Protein AF-A0A9P3JZ01-F1 (afdb_monomer_lite)

Structure (mmCIF, N/CA/C/O backbone):
data_AF-A0A9P3JZ01-F1
#
_entry.id   AF-A0A9P3JZ01-F1
#
loop_
_atom_site.group_PDB
_atom_site.id
_atom_site.type_symbol
_atom_site.label_atom_id
_atom_site.label_alt_id
_atom_site.label_comp_id
_atom_site.label_asym_id
_atom_site.label_entity_id
_atom_site.label_seq_id
_atom_site.pdbx_PDB_ins_code
_atom_site.Cartn_x
_atom_site.Cartn_y
_atom_site.Cartn_z
_atom_site.occupancy
_atom_site.B_iso_or_equiv
_atom_site.auth_seq_id
_atom_site.auth_comp_id
_atom_site.auth_asym_id
_atom_site.auth_atom_id
_atom_site.pdbx_PDB_model_num
ATOM 1 N N . MET A 1 1 ? 27.455 35.748 17.341 1.00 37.72 1 MET A N 1
ATOM 2 C CA . MET A 1 1 ? 28.528 34.816 17.746 1.00 37.72 1 MET A CA 1
ATOM 3 C C . MET A 1 1 ? 28.227 33.466 17.133 1.00 37.72 1 MET A C 1
ATOM 5 O O . MET A 1 1 ? 27.294 32.802 17.558 1.00 37.72 1 MET A O 1
ATOM 9 N N . ALA A 1 2 ? 28.952 33.146 16.067 1.00 25.56 2 ALA A N 1
ATOM 10 C CA . ALA A 1 2 ? 28.947 31.847 15.418 1.00 25.56 2 ALA A CA 1
ATOM 11 C C . ALA A 1 2 ? 30.021 30.958 16.063 1.00 25.56 2 ALA A C 1
ATOM 13 O O . ALA A 1 2 ? 31.111 31.439 16.359 1.00 25.56 2 ALA A O 1
ATOM 14 N N . ALA A 1 3 ? 29.716 29.679 16.232 1.00 25.84 3 ALA A N 1
ATOM 15 C CA . ALA A 1 3 ? 30.674 28.583 16.373 1.00 25.84 3 ALA A CA 1
ATOM 16 C C . ALA A 1 3 ? 29.916 27.358 15.834 1.00 25.84 3 ALA A C 1
ATOM 18 O O . ALA A 1 3 ? 28.908 26.976 16.411 1.00 25.84 3 ALA A O 1
ATOM 19 N N . CYS A 1 4 ? 30.141 26.833 14.628 1.00 20.27 4 CYS A N 1
ATOM 20 C CA . CYS A 1 4 ? 31.386 26.445 13.965 1.00 20.27 4 CYS A CA 1
ATOM 21 C C . CYS A 1 4 ? 32.215 25.492 14.833 1.00 20.27 4 CYS A C 1
ATOM 23 O O . CYS A 1 4 ? 33.137 25.911 15.523 1.00 20.27 4 CYS A O 1
ATOM 25 N N . ILE A 1 5 ? 31.868 24.204 14.786 1.00 27.02 5 ILE A N 1
ATOM 26 C CA . ILE A 1 5 ? 32.790 23.114 15.107 1.00 27.02 5 ILE A CA 1
ATOM 27 C C . ILE A 1 5 ? 32.794 22.184 13.894 1.00 27.02 5 ILE A C 1
ATOM 29 O O . ILE A 1 5 ? 31.801 21.535 13.570 1.00 27.02 5 ILE A O 1
ATOM 33 N N . GLN A 1 6 ? 33.913 22.229 13.178 1.00 23.89 6 GLN A N 1
ATOM 34 C CA . GLN A 1 6 ? 34.289 21.326 12.098 1.00 23.89 6 GLN A CA 1
ATOM 35 C C . GLN A 1 6 ? 34.835 20.000 12.673 1.00 23.89 6 GLN A C 1
ATOM 37 O O . GLN A 1 6 ? 35.208 19.947 13.847 1.00 23.89 6 GLN A O 1
ATOM 42 N N . PRO A 1 7 ? 34.869 18.929 11.860 1.00 33.03 7 PRO A N 1
ATOM 43 C CA . PRO A 1 7 ? 35.102 17.556 12.298 1.00 33.03 7 PRO A CA 1
ATOM 44 C C . PRO A 1 7 ? 36.595 17.197 12.283 1.00 33.03 7 PRO A C 1
ATOM 46 O O . PRO A 1 7 ? 37.341 17.769 11.490 1.00 33.03 7 PRO A O 1
ATOM 49 N N . SER A 1 8 ? 37.012 16.221 13.105 1.00 24.56 8 SER A N 1
ATOM 50 C CA . SER A 1 8 ? 37.964 15.128 12.782 1.00 24.56 8 SER A CA 1
ATOM 51 C C . SER A 1 8 ? 38.608 14.522 14.036 1.00 24.56 8 SER A C 1
ATOM 53 O O . SER A 1 8 ? 39.019 15.240 14.939 1.00 24.56 8 SER A O 1
ATOM 55 N N . SER A 1 9 ? 38.824 13.204 13.974 1.00 23.83 9 SER A N 1
ATOM 56 C CA . SER A 1 9 ? 39.755 12.366 14.754 1.00 23.83 9 SER A CA 1
ATOM 57 C C . SER A 1 9 ? 39.284 11.774 16.095 1.00 23.83 9 SER A C 1
ATOM 59 O O . SER A 1 9 ? 39.482 12.339 17.161 1.00 23.83 9 SER A O 1
ATOM 61 N N . LEU A 1 10 ? 38.763 10.541 16.029 1.00 23.83 10 LEU A N 1
ATOM 62 C CA . LEU A 1 10 ? 39.231 9.434 16.876 1.00 23.83 10 LEU A CA 1
ATOM 63 C C . LEU A 1 10 ? 38.824 8.090 16.253 1.00 23.83 10 LEU A C 1
ATOM 65 O O . LEU A 1 10 ? 37.661 7.696 16.237 1.00 23.83 10 LEU A O 1
ATOM 69 N N . ILE A 1 11 ? 39.825 7.423 15.683 1.00 23.47 11 ILE A N 1
ATOM 70 C CA . ILE A 1 11 ? 39.802 6.024 15.264 1.00 23.47 11 ILE A CA 1
ATOM 71 C C . ILE A 1 11 ? 40.136 5.156 16.490 1.00 23.47 11 ILE A C 1
ATOM 73 O O . ILE A 1 11 ? 41.026 5.501 17.261 1.00 23.47 11 ILE A O 1
ATOM 77 N N . ALA A 1 12 ? 39.464 4.002 16.565 1.00 23.05 12 ALA A N 1
ATOM 78 C CA . ALA A 1 12 ? 39.777 2.791 17.333 1.00 23.05 12 ALA A CA 1
ATOM 79 C C . ALA A 1 12 ? 39.464 2.749 18.844 1.00 23.05 12 ALA A C 1
ATOM 81 O O . ALA A 1 12 ? 40.314 2.977 19.695 1.00 23.05 12 ALA A O 1
ATOM 82 N N . ALA A 1 13 ? 38.289 2.196 19.154 1.00 24.30 13 ALA A N 1
ATOM 83 C CA . ALA A 1 13 ? 38.200 1.070 20.083 1.00 24.30 13 ALA A CA 1
ATOM 84 C C . ALA A 1 13 ? 37.246 0.030 19.474 1.00 24.30 13 ALA A C 1
ATOM 86 O O . ALA A 1 13 ? 36.031 0.214 19.442 1.00 24.30 13 ALA A O 1
ATOM 87 N N . ALA A 1 14 ? 37.819 -1.030 18.902 1.00 27.58 14 ALA A N 1
ATOM 88 C CA . ALA A 1 14 ? 37.084 -2.174 18.388 1.00 27.58 14 ALA A CA 1
ATOM 89 C C . ALA A 1 14 ? 36.466 -2.942 19.566 1.00 27.58 14 ALA A C 1
ATOM 91 O O . ALA A 1 14 ? 37.158 -3.671 20.273 1.00 27.58 14 ALA A O 1
ATOM 92 N N . HIS A 1 15 ? 35.163 -2.766 19.781 1.00 25.81 15 HIS A N 1
ATOM 93 C CA . HIS A 1 15 ? 34.376 -3.712 20.563 1.00 25.81 15 HIS A CA 1
ATOM 94 C C . HIS A 1 15 ? 34.111 -4.955 19.697 1.00 25.81 15 HIS A C 1
ATOM 96 O O . HIS A 1 15 ? 33.765 -4.799 18.523 1.00 25.81 15 HIS A O 1
ATOM 102 N N . PRO A 1 16 ? 34.275 -6.181 20.226 1.00 28.38 16 PRO A N 1
ATOM 103 C CA . PRO A 1 16 ? 33.950 -7.385 19.476 1.00 28.38 16 PRO A CA 1
ATOM 104 C C . PRO A 1 16 ? 32.462 -7.375 19.115 1.00 28.38 16 PRO A C 1
ATOM 106 O O . PRO A 1 16 ? 31.616 -7.088 19.960 1.00 28.38 16 PRO A O 1
ATOM 109 N N . LEU A 1 17 ? 32.182 -7.673 17.844 1.00 31.27 17 LEU A N 1
ATOM 110 C CA . LEU A 1 17 ? 30.857 -7.934 17.289 1.00 31.27 17 LEU A CA 1
ATOM 111 C C . LEU A 1 17 ? 30.102 -8.907 18.201 1.00 31.27 17 LEU A C 1
ATOM 113 O O . LEU A 1 17 ? 30.372 -10.109 18.213 1.00 31.27 17 LEU A O 1
ATOM 117 N N . SER A 1 18 ? 29.177 -8.368 18.988 1.00 33.50 18 SER A N 1
ATOM 118 C CA . SER A 1 18 ? 28.209 -9.149 19.743 1.00 33.50 18 SER A CA 1
ATOM 119 C C . SER A 1 18 ? 27.379 -9.973 18.761 1.00 33.50 18 SER A C 1
ATOM 121 O O . SER A 1 18 ? 26.884 -9.444 17.768 1.00 33.50 18 SER A O 1
ATOM 123 N N . ALA A 1 19 ? 27.254 -11.268 19.048 1.00 32.16 19 ALA A N 1
ATOM 124 C CA . ALA A 1 19 ? 26.399 -12.227 18.353 1.00 32.16 19 ALA A CA 1
ATOM 125 C C . ALA A 1 19 ? 24.996 -11.655 18.043 1.00 32.16 19 ALA A C 1
ATOM 127 O O . ALA A 1 19 ? 24.528 -10.795 18.798 1.00 32.16 19 ALA A O 1
ATOM 128 N N . PRO A 1 20 ? 24.301 -12.139 16.989 1.00 33.69 20 PRO A N 1
ATOM 129 C CA . PRO A 1 20 ? 22.952 -11.685 16.667 1.00 33.69 20 PRO A CA 1
ATOM 130 C C . PRO A 1 20 ? 22.082 -11.782 17.918 1.00 33.69 20 PRO A C 1
ATOM 132 O O . PRO A 1 20 ? 21.922 -12.855 18.505 1.00 33.69 20 PRO A O 1
ATOM 135 N N . LEU A 1 21 ? 21.582 -10.631 18.364 1.00 39.25 21 LEU A N 1
ATOM 136 C CA . LEU A 1 21 ? 20.741 -10.519 19.544 1.00 39.25 21 LEU A CA 1
ATOM 137 C C . LEU A 1 21 ? 19.446 -11.267 19.227 1.00 39.25 21 LEU A C 1
ATOM 139 O O . LEU A 1 21 ? 18.585 -10.761 18.509 1.00 39.25 21 LEU A O 1
ATOM 143 N N . ALA A 1 22 ? 19.349 -12.512 19.696 1.00 46.84 22 ALA A N 1
ATOM 144 C CA . ALA A 1 22 ? 18.143 -13.307 19.558 1.00 46.84 22 ALA A CA 1
ATOM 145 C C . ALA A 1 22 ? 16.963 -12.482 20.085 1.00 46.84 22 ALA A C 1
ATOM 147 O O . ALA A 1 22 ? 17.001 -11.992 21.218 1.00 46.84 22 ALA A O 1
ATOM 148 N N . LEU A 1 23 ? 15.932 -12.299 19.255 1.00 51.38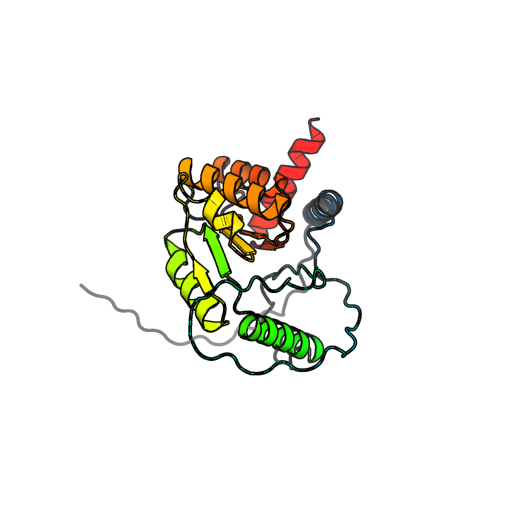 23 LEU A N 1
ATOM 149 C CA 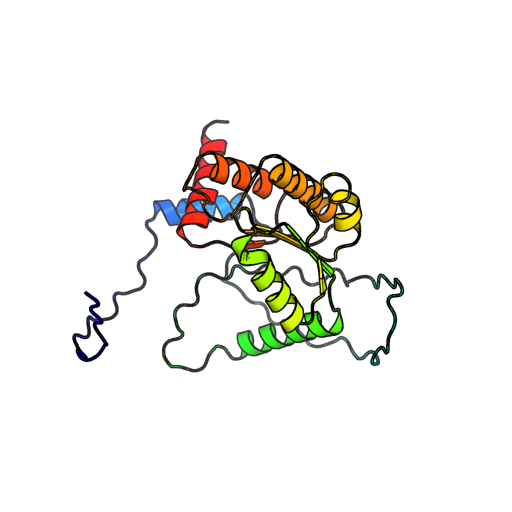. LEU A 1 23 ? 14.710 -11.626 19.683 1.00 51.38 23 LEU A CA 1
ATOM 150 C C . LEU A 1 23 ? 14.183 -12.341 20.939 1.00 51.38 23 LEU A C 1
ATOM 152 O O . LEU A 1 23 ? 14.060 -13.572 20.916 1.00 51.38 23 LEU A O 1
ATOM 156 N N . PRO A 1 24 ? 13.853 -11.613 22.024 1.00 61.84 24 PRO A N 1
ATOM 157 C CA . PRO A 1 24 ? 13.250 -12.196 23.216 1.00 61.84 24 PRO A CA 1
ATOM 158 C C . PRO A 1 24 ? 12.113 -13.159 22.852 1.00 61.84 24 PRO A C 1
ATOM 160 O O . PRO A 1 24 ? 11.333 -12.883 21.938 1.00 61.84 24 PRO A O 1
ATOM 163 N N . ALA A 1 25 ? 11.987 -14.281 23.567 1.00 64.62 25 ALA A N 1
ATOM 164 C CA . ALA A 1 25 ? 11.027 -15.345 23.240 1.00 64.62 25 ALA A CA 1
ATOM 165 C C . ALA A 1 25 ? 9.586 -14.831 23.031 1.00 64.62 25 ALA A C 1
ATOM 167 O O . ALA A 1 25 ? 8.880 -15.311 22.146 1.00 64.62 25 ALA A O 1
ATOM 168 N N . ALA A 1 26 ? 9.178 -13.800 23.781 1.00 58.53 26 ALA A N 1
ATOM 169 C CA . ALA A 1 26 ? 7.884 -13.137 23.629 1.00 58.53 26 ALA A CA 1
ATOM 170 C C . ALA A 1 26 ? 7.699 -12.466 22.252 1.00 58.53 26 ALA A C 1
ATOM 172 O O . ALA A 1 26 ? 6.648 -12.612 21.632 1.00 58.53 26 ALA A O 1
ATOM 173 N N . GLN A 1 27 ? 8.728 -11.787 21.741 1.00 56.44 27 GLN A N 1
ATOM 174 C CA . GLN A 1 27 ? 8.705 -11.147 20.421 1.00 56.44 27 GLN A CA 1
ATOM 175 C C . GLN A 1 27 ? 8.706 -12.192 19.299 1.00 56.44 27 GLN A C 1
ATOM 177 O O . GLN A 1 27 ? 7.955 -12.075 18.331 1.00 56.44 27 GLN A O 1
ATOM 182 N N . SER A 1 28 ? 9.479 -13.267 19.473 1.00 61.16 28 SER A N 1
ATOM 183 C CA . SER A 1 28 ?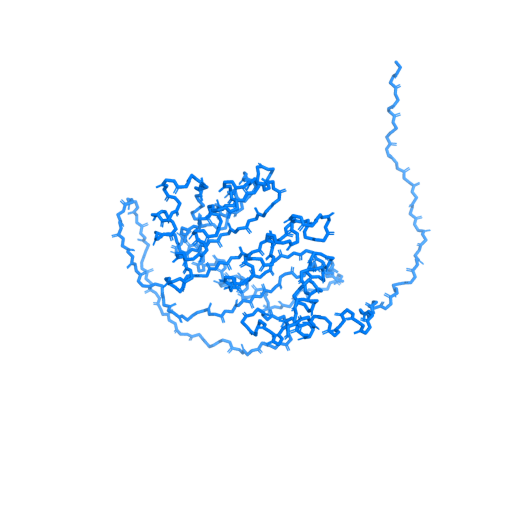 9.483 -14.410 18.552 1.00 61.16 28 SER A CA 1
ATOM 184 C C . SER A 1 28 ? 8.107 -15.091 18.475 1.00 61.16 28 SER A C 1
ATOM 186 O O . SER A 1 28 ? 7.626 -15.404 17.384 1.00 61.16 28 SER A O 1
ATOM 188 N N . ALA A 1 29 ? 7.428 -15.259 19.614 1.00 65.50 29 ALA A N 1
ATOM 189 C CA . ALA A 1 29 ? 6.072 -15.801 19.670 1.00 65.50 29 ALA A CA 1
ATOM 190 C C . ALA A 1 29 ? 5.041 -14.876 18.998 1.00 65.50 29 ALA A C 1
ATOM 192 O O . ALA A 1 29 ? 4.191 -15.359 18.253 1.00 65.50 29 ALA A O 1
ATOM 193 N N . GLN A 1 30 ? 5.140 -13.555 19.188 1.00 64.56 30 GLN A N 1
ATOM 194 C CA . GLN A 1 30 ? 4.254 -12.577 18.541 1.00 64.56 30 GLN A CA 1
ATOM 195 C C . GLN A 1 30 ? 4.401 -12.574 17.015 1.00 64.56 30 GLN A C 1
ATOM 197 O O . GLN A 1 30 ? 3.395 -12.579 16.307 1.00 64.56 30 GLN A O 1
ATOM 202 N N . ILE A 1 31 ? 5.633 -12.623 16.499 1.00 64.69 31 ILE A N 1
ATOM 203 C CA . ILE A 1 31 ? 5.887 -12.720 15.053 1.00 64.69 31 ILE A CA 1
ATOM 204 C C . ILE A 1 31 ? 5.364 -14.056 14.502 1.00 64.69 31 ILE A C 1
ATOM 206 O O . ILE A 1 31 ? 4.772 -14.091 13.423 1.00 64.69 31 ILE A O 1
ATOM 210 N N . SER A 1 32 ? 5.543 -15.156 15.237 1.00 65.38 32 SER A N 1
ATOM 211 C CA . SER A 1 32 ? 5.022 -16.473 14.848 1.00 65.38 32 SER A CA 1
ATOM 212 C C . SER A 1 32 ? 3.486 -16.504 14.792 1.00 65.38 32 SER A C 1
ATOM 214 O O . SER A 1 32 ? 2.903 -16.959 13.802 1.00 65.38 32 SER A O 1
ATOM 216 N N . ALA A 1 33 ? 2.819 -15.938 15.803 1.00 66.44 33 ALA A N 1
ATOM 217 C CA . ALA A 1 33 ? 1.365 -15.789 15.830 1.00 66.44 33 ALA A CA 1
ATOM 218 C C . ALA A 1 33 ? 0.877 -14.917 14.665 1.00 66.44 33 ALA A C 1
ATOM 220 O O . ALA A 1 33 ? -0.032 -15.310 13.941 1.00 66.44 33 ALA A O 1
ATOM 221 N N . PHE A 1 34 ? 1.550 -13.793 14.403 1.00 69.12 34 PHE A N 1
ATOM 222 C CA . PHE A 1 34 ? 1.242 -12.917 13.274 1.00 69.12 34 PHE A CA 1
ATOM 223 C C . PHE A 1 34 ? 1.322 -13.643 11.925 1.00 69.12 34 PHE A C 1
ATOM 225 O O . PHE A 1 34 ? 0.411 -13.521 11.107 1.00 69.12 34 PHE A O 1
ATOM 232 N N . ARG A 1 35 ? 2.369 -14.450 11.702 1.00 69.12 35 ARG A N 1
ATOM 233 C CA . ARG A 1 35 ? 2.504 -15.273 10.487 1.00 69.12 35 ARG A CA 1
ATOM 234 C C . ARG A 1 35 ? 1.407 -16.330 10.379 1.00 69.12 35 ARG A C 1
ATOM 236 O O . ARG A 1 35 ? 0.947 -16.611 9.280 1.00 69.12 35 ARG A O 1
ATOM 243 N N . THR A 1 36 ? 0.979 -16.898 11.503 1.00 67.38 36 THR A N 1
ATOM 244 C CA . THR A 1 36 ? -0.126 -17.868 11.536 1.00 67.38 36 THR A CA 1
ATOM 245 C C . THR A 1 36 ? -1.453 -17.212 11.158 1.00 67.38 36 THR A C 1
ATOM 247 O O . THR A 1 36 ? -2.199 -17.759 10.350 1.00 67.38 36 THR A O 1
ATOM 250 N N . THR A 1 37 ? -1.732 -16.021 11.690 1.00 63.56 37 THR A N 1
ATOM 251 C CA . THR A 1 37 ? -2.964 -15.270 11.404 1.00 63.56 37 THR A CA 1
ATOM 252 C C . THR A 1 37 ? -2.975 -14.707 9.979 1.00 63.56 37 THR A C 1
ATOM 254 O O . THR A 1 37 ? -4.012 -14.693 9.316 1.00 63.56 37 THR A O 1
ATOM 257 N N . PHE A 1 38 ? -1.814 -14.290 9.466 1.00 67.12 38 PHE A N 1
ATOM 258 C CA . PHE A 1 38 ? -1.656 -13.737 8.122 1.00 67.12 38 PHE A CA 1
ATOM 259 C C . PHE A 1 38 ? -0.631 -14.538 7.301 1.00 67.12 38 PHE A C 1
ATOM 261 O O . PHE A 1 38 ? 0.421 -14.013 6.940 1.00 67.12 38 PHE A O 1
ATOM 268 N N . PRO A 1 39 ? -0.941 -15.788 6.902 1.00 63.78 39 PRO A N 1
ATOM 269 C CA . PRO A 1 39 ? 0.018 -16.676 6.229 1.00 63.78 39 PRO A CA 1
ATOM 270 C C . PRO A 1 39 ? 0.365 -16.239 4.801 1.00 63.78 39 PRO A C 1
ATOM 272 O O . PRO A 1 39 ? 1.264 -16.789 4.177 1.00 63.78 39 PRO A O 1
ATOM 275 N N . HIS A 1 40 ? -0.350 -15.248 4.269 1.00 64.75 40 HIS A N 1
ATOM 276 C CA . HIS A 1 40 ? -0.048 -14.599 2.993 1.00 64.75 40 HIS A CA 1
ATOM 277 C C . HIS A 1 40 ? 1.053 -13.532 3.129 1.00 64.75 40 HIS A C 1
ATOM 279 O O . HIS A 1 40 ? 1.594 -13.089 2.120 1.00 64.75 40 HIS A O 1
ATOM 285 N N . ILE A 1 41 ? 1.405 -13.154 4.363 1.00 61.03 41 ILE A N 1
ATOM 286 C CA . ILE A 1 41 ? 2.422 -12.162 4.712 1.00 61.03 41 ILE A CA 1
ATOM 287 C C . ILE A 1 41 ? 3.626 -12.934 5.290 1.00 61.03 41 ILE A C 1
ATOM 289 O O . ILE A 1 41 ? 3.691 -13.203 6.488 1.00 61.03 41 ILE A O 1
ATOM 293 N N . VAL A 1 42 ? 4.556 -13.379 4.431 1.00 46.94 42 VAL A N 1
ATOM 294 C CA . VAL A 1 42 ? 5.637 -14.330 4.796 1.00 46.94 42 VAL A CA 1
ATOM 295 C C . VAL A 1 42 ? 7.027 -13.666 4.868 1.00 46.94 42 VAL A C 1
ATOM 297 O O . VAL A 1 42 ? 7.305 -12.668 4.206 1.00 46.94 42 VAL A O 1
ATOM 300 N N . SER A 1 43 ? 7.901 -14.253 5.694 1.00 39.34 43 SER A N 1
ATOM 301 C CA . SER A 1 43 ? 9.268 -13.843 6.075 1.00 39.34 43 SER A CA 1
ATOM 302 C C . SER A 1 43 ? 10.307 -14.922 5.617 1.00 39.34 43 SER A C 1
ATOM 304 O O . SER A 1 43 ? 9.894 -16.004 5.205 1.00 39.34 43 SER A O 1
ATOM 306 N N . PRO A 1 44 ? 11.638 -14.693 5.639 1.00 38.00 44 PRO A N 1
ATOM 307 C CA . PRO A 1 44 ? 12.572 -14.985 4.530 1.00 38.00 44 PRO A CA 1
ATOM 308 C C . PRO A 1 44 ? 13.093 -16.429 4.302 1.00 38.00 44 PRO A C 1
ATOM 310 O O . PRO A 1 44 ? 13.972 -16.610 3.463 1.00 38.00 44 PRO A O 1
ATOM 313 N N . SER A 1 45 ? 12.628 -17.478 4.985 1.00 29.89 45 SER A N 1
ATOM 314 C CA . SER A 1 45 ? 13.459 -18.691 5.172 1.00 29.89 45 SER A CA 1
ATOM 315 C C . SER A 1 45 ? 13.392 -19.835 4.134 1.00 29.89 45 SER A C 1
ATOM 317 O O . SER A 1 45 ? 13.860 -20.924 4.454 1.00 29.89 45 SER A O 1
ATOM 319 N N . ALA A 1 46 ? 12.865 -19.675 2.913 1.00 30.09 46 ALA A N 1
ATOM 320 C CA . ALA A 1 46 ? 12.968 -20.746 1.901 1.00 30.09 46 ALA A CA 1
ATOM 321 C C . ALA A 1 46 ? 12.784 -20.250 0.458 1.00 30.09 46 ALA A C 1
ATOM 323 O O . ALA A 1 46 ? 11.747 -19.692 0.102 1.00 30.09 46 ALA A O 1
ATOM 324 N N . LEU A 1 47 ? 13.778 -20.501 -0.392 1.00 33.94 47 LEU A N 1
ATOM 325 C CA . LEU A 1 47 ? 13.758 -20.207 -1.825 1.00 33.94 47 LEU A CA 1
ATOM 326 C C . LEU A 1 47 ? 13.712 -21.521 -2.626 1.00 33.94 47 LEU A C 1
ATOM 328 O O . LEU A 1 47 ? 14.677 -22.279 -2.552 1.00 33.94 47 LEU A O 1
ATOM 332 N N . PRO A 1 48 ? 12.669 -21.801 -3.428 1.00 31.52 48 PRO A N 1
ATOM 333 C CA . PRO A 1 48 ? 12.766 -22.758 -4.525 1.00 31.52 48 PRO A CA 1
ATOM 334 C C . PRO A 1 48 ? 13.240 -22.069 -5.819 1.00 31.52 48 PRO A C 1
ATOM 336 O O . PRO A 1 48 ? 12.884 -20.923 -6.100 1.00 31.52 48 PRO A O 1
ATOM 339 N N . ALA A 1 49 ? 14.055 -22.777 -6.605 1.00 28.56 49 ALA A N 1
ATOM 340 C CA . ALA A 1 49 ? 14.653 -22.298 -7.852 1.00 28.56 49 ALA A CA 1
ATOM 341 C C . ALA A 1 49 ? 13.604 -22.018 -8.951 1.00 28.56 49 ALA A C 1
ATOM 343 O O . ALA A 1 49 ? 12.690 -22.814 -9.166 1.00 28.56 49 ALA A O 1
ATOM 344 N N . LEU A 1 50 ? 13.758 -20.906 -9.679 1.00 31.30 50 LEU A N 1
ATOM 345 C CA . LEU A 1 50 ? 12.918 -20.542 -10.827 1.00 31.30 50 LEU A CA 1
ATOM 346 C C . LEU A 1 50 ? 13.545 -21.056 -12.135 1.00 31.30 50 LEU A C 1
ATOM 348 O O . LEU A 1 50 ? 14.704 -20.768 -12.425 1.00 31.30 50 LEU A O 1
ATOM 352 N N . SER A 1 51 ? 12.776 -21.801 -12.936 1.00 26.58 51 SER A N 1
ATOM 353 C CA . SER A 1 51 ? 13.193 -22.304 -14.254 1.00 26.58 51 SER A CA 1
ATOM 354 C C . SER A 1 51 ? 12.963 -21.274 -15.375 1.00 26.58 51 SER A C 1
ATOM 356 O O . SER A 1 51 ? 11.914 -20.623 -15.379 1.00 26.58 51 SER A O 1
ATOM 358 N N . PRO A 1 52 ? 13.850 -21.176 -16.382 1.00 30.45 52 PRO A N 1
ATOM 359 C CA . PRO A 1 52 ? 13.751 -20.183 -17.446 1.00 30.45 52 PRO A CA 1
ATOM 360 C C . PRO A 1 52 ? 12.900 -20.691 -18.619 1.00 30.45 52 PRO A C 1
ATOM 362 O O . PRO A 1 52 ? 13.338 -21.537 -19.392 1.00 30.45 52 PRO A O 1
ATOM 365 N N . SER A 1 53 ? 11.685 -20.167 -18.795 1.00 29.50 53 SER A N 1
ATOM 366 C CA . SER A 1 53 ? 10.999 -20.209 -20.099 1.00 29.50 53 SER A CA 1
ATOM 367 C C . SER A 1 53 ? 9.803 -19.252 -20.171 1.00 29.50 53 SER A C 1
ATOM 369 O O . SER A 1 53 ? 8.699 -19.584 -19.757 1.00 29.50 53 SER A O 1
ATOM 371 N N . ALA A 1 54 ? 10.009 -18.071 -20.761 1.00 31.03 54 ALA A N 1
ATOM 372 C CA . ALA A 1 54 ? 8.993 -17.382 -21.566 1.00 31.03 54 ALA A CA 1
ATOM 373 C C . ALA A 1 54 ? 9.665 -16.294 -22.422 1.00 31.03 54 ALA A C 1
ATOM 375 O O . ALA A 1 54 ? 10.275 -15.359 -21.914 1.00 31.03 54 ALA A O 1
ATOM 376 N N . GLN A 1 55 ? 9.594 -16.478 -23.737 1.00 30.70 55 GLN A N 1
ATOM 377 C CA . GLN A 1 55 ? 10.317 -15.749 -24.777 1.00 30.70 55 GLN A CA 1
ATOM 378 C C . GLN A 1 55 ? 9.653 -14.415 -25.181 1.00 30.70 55 GLN A C 1
ATOM 380 O O . GLN A 1 55 ? 8.433 -14.317 -25.272 1.00 30.70 55 GLN A O 1
ATOM 385 N N . ALA A 1 56 ? 10.521 -13.442 -25.489 1.00 32.44 56 ALA A N 1
ATOM 386 C CA . ALA A 1 56 ? 10.459 -12.380 -26.507 1.00 32.44 56 ALA A CA 1
ATOM 387 C C . ALA A 1 56 ? 9.119 -11.682 -26.840 1.00 32.44 56 ALA A C 1
ATOM 389 O O . ALA A 1 56 ? 8.252 -12.264 -27.491 1.00 32.44 56 ALA A O 1
ATOM 390 N N . ARG A 1 57 ? 9.045 -10.356 -26.606 1.00 32.22 57 ARG A N 1
ATOM 391 C CA . ARG A 1 57 ? 8.184 -9.429 -27.375 1.00 32.22 57 ARG A CA 1
ATOM 392 C C . ARG A 1 57 ? 8.856 -8.067 -27.636 1.00 32.22 57 ARG A C 1
ATOM 394 O O . ARG A 1 57 ? 9.650 -7.591 -26.837 1.00 32.22 57 ARG A O 1
ATOM 401 N N . ALA A 1 58 ? 8.541 -7.502 -28.805 1.00 28.83 58 ALA A N 1
ATOM 402 C CA . ALA A 1 58 ? 9.168 -6.350 -29.471 1.00 28.83 58 ALA A CA 1
ATOM 403 C C . ALA A 1 58 ? 8.986 -4.983 -28.757 1.00 28.83 58 ALA A C 1
ATOM 405 O O . ALA A 1 58 ? 8.030 -4.825 -27.995 1.00 28.83 58 ALA A O 1
ATOM 406 N N . PRO A 1 59 ? 9.843 -3.972 -29.035 1.00 31.78 59 PRO A N 1
ATOM 407 C CA . PRO A 1 59 ? 9.813 -2.680 -28.344 1.00 31.78 59 PRO A CA 1
ATOM 408 C C . PRO A 1 59 ? 8.636 -1.795 -28.791 1.00 31.78 59 PRO A C 1
ATOM 410 O O . PRO A 1 59 ? 8.355 -1.659 -29.982 1.00 31.78 59 PRO A O 1
ATOM 413 N N . PHE A 1 60 ? 7.962 -1.154 -27.830 1.00 36.16 60 PHE A N 1
ATOM 414 C CA . PHE A 1 60 ? 6.823 -0.262 -28.070 1.00 36.16 60 PHE A CA 1
ATOM 415 C C . PHE A 1 60 ? 7.270 1.208 -28.173 1.00 36.16 60 PHE A C 1
ATOM 417 O O . PHE A 1 60 ? 7.948 1.722 -27.284 1.00 36.16 60 PHE A O 1
ATOM 424 N N . ARG A 1 61 ? 6.863 1.901 -29.248 1.00 34.62 61 ARG A N 1
ATOM 425 C CA . ARG A 1 61 ? 6.988 3.360 -29.421 1.00 34.62 61 ARG A CA 1
ATOM 426 C C . ARG A 1 61 ? 5.654 4.038 -29.086 1.00 34.62 61 ARG A C 1
ATOM 428 O O . ARG A 1 61 ? 4.654 3.713 -29.708 1.00 34.62 61 ARG A O 1
ATOM 435 N N . GLY A 1 62 ? 5.697 5.002 -28.163 1.00 30.53 62 GLY A N 1
ATOM 436 C CA . GLY A 1 62 ? 4.854 6.208 -28.086 1.00 30.53 62 GLY A CA 1
ATOM 437 C C . GLY A 1 62 ? 3.325 6.081 -28.173 1.00 30.53 62 GLY A C 1
ATOM 438 O O . GLY A 1 62 ? 2.770 5.849 -29.240 1.00 30.53 62 GLY A O 1
ATOM 439 N N . GLY A 1 63 ? 2.645 6.414 -27.070 1.00 31.28 63 GLY A N 1
ATOM 440 C CA . GLY A 1 63 ? 1.222 6.773 -27.045 1.00 31.28 63 GLY A CA 1
ATOM 441 C C . GLY A 1 63 ? 0.453 6.051 -25.942 1.00 31.28 63 GLY A C 1
ATOM 442 O O . GLY A 1 63 ? 0.323 4.830 -25.979 1.00 31.28 63 GLY A O 1
ATOM 443 N N . TYR A 1 64 ? -0.069 6.804 -24.967 1.00 38.50 64 TYR A N 1
ATOM 444 C CA . TYR A 1 64 ? -1.018 6.302 -23.970 1.00 38.50 64 TYR A CA 1
ATOM 445 C C . TYR A 1 64 ? -2.285 5.816 -24.688 1.00 38.50 64 TYR A C 1
ATOM 447 O O . TYR A 1 64 ? -3.198 6.584 -24.977 1.00 38.50 64 TYR A O 1
ATOM 455 N N . ARG A 1 65 ? -2.334 4.524 -25.011 1.00 33.31 65 ARG A N 1
ATOM 456 C CA . ARG A 1 65 ? -3.563 3.821 -25.375 1.00 33.31 65 ARG A CA 1
ATOM 457 C C . ARG A 1 65 ? -3.670 2.567 -24.530 1.00 33.31 65 ARG A C 1
ATOM 459 O O . ARG A 1 65 ? -2.777 1.723 -24.542 1.00 33.31 65 ARG A O 1
ATOM 466 N N . HIS A 1 66 ? -4.785 2.481 -23.808 1.00 38.56 66 HIS A N 1
ATOM 467 C CA . HIS A 1 66 ? -5.198 1.345 -23.000 1.00 38.56 66 HIS A CA 1
ATOM 468 C C . HIS A 1 66 ? -5.019 0.035 -23.767 1.00 38.56 66 HIS A C 1
ATOM 470 O O . HIS A 1 66 ? -5.793 -0.307 -24.659 1.00 38.56 66 HIS A O 1
ATOM 476 N N . ARG A 1 67 ? -3.999 -0.724 -23.381 1.00 30.58 67 ARG A N 1
ATOM 477 C CA . ARG A 1 67 ? -3.947 -2.158 -23.613 1.00 30.58 67 ARG A CA 1
ATOM 478 C C . ARG A 1 67 ? -3.650 -2.778 -22.255 1.00 30.58 67 ARG A C 1
ATOM 480 O O . ARG A 1 67 ? -2.496 -2.884 -21.858 1.00 30.58 67 ARG A O 1
ATOM 487 N N . ILE A 1 68 ? -4.710 -3.112 -21.517 1.00 37.62 68 ILE A N 1
ATOM 488 C CA . ILE A 1 68 ? -4.612 -3.964 -20.329 1.00 37.62 68 ILE A CA 1
ATOM 489 C C . ILE A 1 68 ? -4.223 -5.346 -20.859 1.00 37.62 68 ILE A C 1
ATOM 491 O O . ILE A 1 68 ? -5.070 -6.175 -21.180 1.00 37.62 68 ILE A O 1
ATOM 495 N N . GLY A 1 69 ? -2.924 -5.556 -21.069 1.00 27.95 69 GLY A N 1
ATOM 496 C CA . GLY A 1 69 ? -2.388 -6.901 -21.163 1.00 27.95 69 GLY A CA 1
ATOM 497 C C . GLY A 1 69 ? -2.642 -7.560 -19.817 1.00 27.95 69 GLY A C 1
ATOM 498 O O . GLY A 1 69 ? -2.340 -6.966 -18.783 1.00 27.95 69 GLY A O 1
ATOM 499 N N . ALA A 1 70 ? -3.245 -8.747 -19.822 1.00 32.06 70 ALA A N 1
ATOM 500 C CA . ALA A 1 70 ? -3.343 -9.553 -18.619 1.00 32.06 70 ALA A CA 1
ATOM 501 C C . ALA A 1 70 ? -1.930 -9.700 -18.040 1.00 32.06 70 ALA A C 1
ATOM 503 O O . ALA A 1 70 ? -1.057 -10.292 -18.678 1.00 32.06 70 ALA A O 1
ATOM 504 N N . VAL A 1 71 ? -1.699 -9.123 -16.860 1.00 34.91 71 VAL A N 1
ATOM 505 C CA . VAL A 1 71 ? -0.534 -9.470 -16.051 1.00 34.91 71 VAL A CA 1
ATOM 506 C C . VAL A 1 71 ? -0.693 -10.966 -15.787 1.00 34.91 71 VAL A C 1
ATOM 508 O O . VAL A 1 71 ? -1.724 -11.354 -15.226 1.00 34.91 71 VAL A O 1
ATOM 511 N N . PRO A 1 72 ? 0.223 -11.834 -16.248 1.00 30.72 72 PRO A N 1
ATOM 512 C CA . PRO A 1 72 ? 0.111 -13.247 -15.941 1.00 30.72 72 PRO A CA 1
ATOM 513 C C . PRO A 1 72 ? 0.051 -13.378 -14.418 1.00 30.72 72 PRO A C 1
ATOM 515 O O . PRO A 1 72 ? 0.898 -12.835 -13.711 1.00 30.72 72 PRO A O 1
ATOM 518 N N . ALA A 1 73 ? -0.973 -14.069 -13.916 1.00 33.50 73 ALA A N 1
ATOM 519 C CA . ALA A 1 73 ? -1.265 -14.261 -12.494 1.00 33.50 73 ALA A CA 1
ATOM 520 C C . ALA A 1 73 ? -0.233 -15.164 -11.778 1.00 33.50 73 ALA A C 1
ATOM 522 O O . ALA A 1 73 ? -0.581 -16.015 -10.964 1.00 33.50 73 ALA A O 1
ATOM 523 N N . ARG A 1 74 ? 1.052 -15.037 -12.112 1.00 31.78 74 ARG A N 1
ATOM 524 C CA . ARG A 1 74 ? 2.145 -15.869 -11.612 1.00 31.78 74 ARG A CA 1
ATOM 525 C C . ARG A 1 74 ? 3.359 -15.010 -11.282 1.00 31.78 74 ARG A C 1
ATOM 527 O O . ARG A 1 74 ? 4.328 -14.986 -12.028 1.00 31.78 74 ARG A O 1
ATOM 534 N N . ALA A 1 75 ? 3.274 -14.331 -10.142 1.00 30.36 75 ALA A N 1
ATOM 535 C CA . ALA A 1 75 ? 4.411 -13.939 -9.310 1.00 30.36 75 ALA A CA 1
ATOM 536 C C . ALA A 1 75 ? 3.900 -13.491 -7.928 1.00 30.36 75 ALA A C 1
ATOM 538 O O . ALA A 1 75 ? 4.048 -12.340 -7.529 1.00 30.36 75 ALA A O 1
ATOM 539 N N . THR A 1 76 ? 3.260 -14.394 -7.182 1.00 29.89 76 THR A N 1
ATOM 540 C CA . THR A 1 76 ? 3.050 -14.186 -5.744 1.00 29.89 76 THR A CA 1
ATOM 541 C C . THR A 1 76 ? 4.334 -14.595 -5.030 1.00 29.89 76 THR A C 1
ATOM 543 O O . THR A 1 76 ? 4.484 -15.729 -4.591 1.00 29.89 76 THR A O 1
ATOM 546 N N . ALA A 1 77 ? 5.294 -13.676 -4.972 1.00 26.56 77 ALA A N 1
ATOM 547 C CA . ALA A 1 77 ? 6.456 -13.779 -4.097 1.00 26.56 77 ALA A CA 1
ATOM 548 C C . ALA A 1 77 ? 6.598 -12.451 -3.351 1.00 26.56 77 ALA A C 1
ATOM 550 O O . ALA A 1 77 ? 7.300 -11.532 -3.761 1.00 26.56 77 ALA A O 1
ATOM 551 N N . VAL A 1 78 ? 5.845 -12.355 -2.263 1.00 26.98 78 VAL A N 1
ATOM 552 C CA . VAL A 1 78 ? 5.940 -11.306 -1.249 1.00 26.98 78 VAL A CA 1
ATOM 553 C C . VAL A 1 78 ? 7.214 -11.546 -0.451 1.00 26.98 78 VAL A C 1
ATOM 555 O O . VAL A 1 78 ? 7.420 -12.651 0.049 1.00 26.98 78 VAL A O 1
ATOM 558 N N . ARG A 1 79 ? 8.066 -10.527 -0.317 1.00 32.72 79 ARG A N 1
ATOM 559 C CA . ARG A 1 79 ? 9.219 -10.551 0.592 1.00 32.72 79 ARG A CA 1
ATOM 560 C C . ARG A 1 79 ? 9.254 -9.279 1.422 1.00 32.72 79 ARG A C 1
ATOM 562 O O . ARG A 1 79 ? 9.170 -8.184 0.874 1.00 32.72 79 ARG A O 1
ATOM 569 N N . ALA A 1 80 ? 9.406 -9.436 2.732 1.00 30.72 80 ALA A N 1
ATOM 570 C CA . ALA A 1 80 ? 9.770 -8.348 3.626 1.00 30.72 80 ALA A CA 1
ATOM 571 C C . ALA A 1 80 ? 11.240 -7.954 3.396 1.00 30.72 80 ALA A C 1
ATOM 573 O O . ALA A 1 80 ? 12.104 -8.822 3.276 1.00 30.72 80 ALA A O 1
ATOM 574 N N . VAL A 1 81 ? 11.516 -6.650 3.347 1.00 31.27 81 VAL A N 1
ATOM 575 C CA . VAL A 1 81 ? 12.872 -6.105 3.479 1.00 31.27 81 VAL A CA 1
ATOM 576 C C . VAL A 1 81 ? 13.031 -5.712 4.943 1.00 31.27 81 VAL A C 1
ATOM 578 O O . VAL A 1 81 ? 12.587 -4.637 5.345 1.00 31.27 81 VAL A O 1
ATOM 581 N N . GLU A 1 82 ? 13.604 -6.600 5.752 1.00 28.14 82 GLU A N 1
ATOM 582 C CA . GLU A 1 82 ? 14.229 -6.180 7.008 1.00 28.14 82 GLU A CA 1
ATOM 583 C C . GLU A 1 82 ? 15.507 -5.414 6.657 1.00 28.14 82 GLU A C 1
ATOM 585 O O . GLU A 1 82 ? 16.105 -5.667 5.607 1.00 28.14 82 GLU A O 1
ATOM 590 N N . ASN A 1 83 ? 15.877 -4.427 7.482 1.00 31.41 83 ASN A N 1
ATOM 591 C CA . ASN A 1 83 ? 17.110 -3.664 7.297 1.00 31.41 83 ASN A CA 1
ATOM 592 C C . ASN A 1 83 ? 18.238 -4.642 6.992 1.00 31.41 83 ASN A C 1
ATOM 594 O O . ASN A 1 83 ? 18.542 -5.494 7.825 1.00 31.41 83 ASN A O 1
ATOM 598 N N . ALA A 1 84 ? 18.813 -4.530 5.794 1.00 34.94 84 ALA A N 1
ATOM 599 C CA . ALA A 1 84 ? 20.019 -5.254 5.468 1.00 34.94 84 ALA A CA 1
ATOM 600 C C . ALA A 1 84 ? 21.017 -4.946 6.585 1.00 34.94 84 ALA A C 1
ATOM 602 O O . ALA A 1 84 ? 21.415 -3.790 6.754 1.00 34.94 84 ALA A O 1
ATOM 603 N N . GLU A 1 85 ? 21.406 -5.964 7.358 1.00 37.22 85 GLU A N 1
ATOM 604 C CA . GLU A 1 85 ? 22.739 -5.938 7.935 1.00 37.22 85 GLU A CA 1
ATOM 605 C C . GLU A 1 85 ? 23.661 -5.536 6.793 1.00 37.22 85 GLU A C 1
ATOM 607 O O . GLU A 1 85 ? 23.580 -6.092 5.691 1.00 37.22 85 GLU A O 1
ATOM 612 N N . GLN A 1 86 ? 24.457 -4.497 7.030 1.00 36.62 86 GLN A N 1
ATOM 613 C CA . GLN A 1 86 ? 25.512 -4.110 6.115 1.00 36.62 86 GLN A CA 1
ATOM 614 C C . GLN A 1 86 ? 26.249 -5.406 5.772 1.00 36.62 86 GLN A C 1
ATOM 616 O O . GLN A 1 86 ? 26.758 -6.035 6.705 1.00 36.62 86 GLN A O 1
ATOM 621 N N . PRO A 1 87 ? 26.229 -5.880 4.510 1.00 39.03 87 PRO A N 1
ATOM 622 C CA . PRO A 1 87 ? 26.839 -7.157 4.202 1.00 39.03 87 PRO A CA 1
ATOM 623 C C . PRO A 1 87 ? 28.286 -7.048 4.656 1.00 39.03 87 PRO A C 1
ATOM 625 O O . PRO A 1 87 ? 29.004 -6.133 4.235 1.00 39.03 87 PRO A O 1
ATOM 628 N N . ALA A 1 88 ? 28.674 -7.920 5.593 1.00 42.47 88 ALA A N 1
ATOM 629 C CA . ALA A 1 88 ? 30.063 -8.073 5.983 1.00 42.47 88 ALA A CA 1
ATOM 630 C C . ALA A 1 88 ? 30.867 -8.146 4.686 1.00 42.47 88 ALA A C 1
ATOM 632 O O . ALA A 1 88 ? 30.464 -8.884 3.791 1.00 42.47 88 ALA A O 1
ATOM 633 N N . ALA A 1 89 ? 31.907 -7.317 4.557 1.00 42.28 89 ALA A N 1
ATOM 634 C CA . ALA A 1 89 ? 32.663 -7.120 3.324 1.00 42.28 89 ALA A CA 1
ATOM 635 C C . ALA A 1 89 ? 32.995 -8.467 2.647 1.00 42.28 89 ALA A C 1
ATOM 637 O O . ALA A 1 89 ? 33.948 -9.149 3.009 1.00 42.28 89 ALA A O 1
ATOM 638 N N . GLY A 1 90 ? 32.147 -8.872 1.703 1.00 50.62 90 GLY A N 1
ATOM 639 C CA . GLY A 1 90 ? 32.054 -10.234 1.194 1.00 50.62 90 GLY A CA 1
ATOM 640 C C . GLY A 1 90 ? 30.887 -10.295 0.212 1.00 50.62 90 GLY A C 1
ATOM 641 O O . GLY A 1 90 ? 29.779 -9.877 0.538 1.00 50.62 90 GLY A O 1
ATOM 642 N N . GLY A 1 91 ? 31.172 -10.694 -1.030 1.00 58.06 91 GLY A N 1
ATOM 643 C CA . GLY A 1 91 ? 30.264 -10.555 -2.173 1.00 58.06 91 GLY A CA 1
ATOM 644 C C . GLY A 1 91 ? 28.857 -11.088 -1.894 1.00 58.06 91 GLY A C 1
ATOM 645 O O . GLY A 1 91 ? 28.703 -12.208 -1.415 1.00 58.06 91 GLY A O 1
ATOM 646 N N . GLY A 1 92 ? 27.840 -10.267 -2.176 1.00 67.88 92 GLY A N 1
ATOM 647 C CA . GLY A 1 92 ? 26.437 -10.618 -1.946 1.00 67.88 92 GLY A CA 1
ATOM 648 C C . GLY A 1 92 ? 26.003 -11.873 -2.708 1.00 67.88 92 GLY A C 1
ATOM 649 O O . GLY A 1 92 ? 26.592 -12.214 -3.732 1.00 67.88 92 GLY A O 1
ATOM 650 N N . ASP A 1 93 ? 24.958 -12.539 -2.208 1.00 83.38 93 ASP A N 1
ATOM 651 C CA . ASP A 1 93 ? 24.395 -13.761 -2.794 1.00 83.38 93 ASP A CA 1
ATOM 652 C C . ASP A 1 93 ? 24.097 -13.574 -4.302 1.00 83.38 93 ASP A C 1
ATOM 654 O O . ASP A 1 93 ? 23.195 -12.802 -4.663 1.00 83.38 93 ASP A O 1
ATOM 658 N N . PRO A 1 94 ? 24.822 -14.271 -5.202 1.00 83.06 94 PRO A N 1
ATOM 659 C CA . PRO A 1 94 ? 24.626 -14.151 -6.645 1.00 83.06 94 PRO A CA 1
ATOM 660 C C . PRO A 1 94 ? 23.207 -14.515 -7.095 1.00 83.06 94 PRO A C 1
ATOM 662 O O . PRO A 1 94 ? 22.703 -13.939 -8.061 1.00 83.06 94 PRO A O 1
ATOM 665 N N . ALA A 1 95 ? 22.539 -15.437 -6.394 1.00 84.88 95 ALA A N 1
ATOM 666 C CA . ALA A 1 95 ? 21.167 -15.822 -6.707 1.00 84.88 95 ALA A CA 1
ATOM 667 C C . ALA A 1 95 ? 20.183 -14.693 -6.370 1.00 84.88 95 ALA A C 1
ATOM 669 O O . ALA A 1 95 ? 19.266 -14.412 -7.148 1.00 84.88 95 ALA A O 1
ATOM 670 N N . LEU A 1 96 ? 20.397 -13.999 -5.248 1.00 84.56 96 LEU A N 1
ATOM 671 C CA . LEU A 1 96 ? 19.611 -12.824 -4.877 1.00 84.56 96 LEU A CA 1
ATOM 672 C C . LEU A 1 96 ? 19.817 -11.677 -5.871 1.00 84.56 96 LEU A C 1
ATOM 674 O O . LEU A 1 96 ? 18.841 -11.049 -6.282 1.00 84.56 96 LEU A O 1
ATOM 678 N N . ALA A 1 97 ? 21.060 -11.431 -6.288 1.00 86.75 97 ALA A N 1
ATOM 679 C CA . ALA A 1 97 ? 21.376 -10.407 -7.281 1.00 86.75 97 ALA A CA 1
ATOM 680 C C . ALA A 1 97 ? 20.680 -10.680 -8.626 1.00 86.75 97 ALA A C 1
ATOM 682 O O . ALA A 1 97 ? 20.061 -9.778 -9.195 1.00 86.75 97 ALA A O 1
ATOM 683 N N . ALA A 1 98 ? 20.709 -11.929 -9.102 1.00 88.56 98 ALA A N 1
ATOM 684 C CA . ALA A 1 98 ? 20.015 -12.334 -10.324 1.00 88.56 98 ALA A CA 1
ATOM 685 C C . ALA A 1 98 ? 18.489 -12.174 -10.205 1.00 88.56 98 ALA A C 1
ATOM 687 O O . ALA A 1 98 ? 17.854 -11.607 -11.093 1.00 88.56 98 ALA A O 1
ATOM 688 N N . ALA A 1 99 ? 17.895 -12.604 -9.087 1.00 89.56 99 ALA A N 1
ATOM 689 C CA . ALA A 1 99 ? 16.460 -12.453 -8.852 1.00 89.56 99 ALA A CA 1
ATOM 690 C C . ALA A 1 99 ? 16.028 -10.976 -8.785 1.00 89.56 99 ALA A C 1
ATOM 692 O O . ALA A 1 99 ? 14.999 -10.605 -9.351 1.00 89.56 99 ALA A O 1
ATOM 693 N N . ALA A 1 100 ? 16.820 -10.123 -8.128 1.00 91.12 100 ALA A N 1
ATOM 694 C CA . ALA A 1 100 ? 16.569 -8.685 -8.062 1.00 91.12 100 ALA A CA 1
ATOM 695 C C . ALA A 1 100 ? 16.649 -8.031 -9.449 1.00 91.12 100 ALA A C 1
ATOM 697 O O . ALA A 1 100 ? 15.813 -7.192 -9.790 1.00 91.12 100 ALA A O 1
ATOM 698 N N . TRP A 1 101 ? 17.622 -8.444 -10.266 1.00 94.44 101 TRP A N 1
ATOM 699 C CA . TRP A 1 101 ? 17.756 -7.968 -11.637 1.00 94.44 101 TRP A CA 1
ATOM 700 C C . TRP A 1 101 ? 16.551 -8.343 -12.505 1.00 94.44 101 TRP A C 1
ATOM 702 O O . TRP A 1 101 ? 15.986 -7.471 -13.166 1.00 94.44 101 TRP A O 1
ATOM 712 N N . GLU A 1 102 ? 16.107 -9.601 -12.466 1.00 95.44 102 GLU A N 1
ATOM 713 C CA . GLU A 1 102 ? 14.928 -10.039 -13.225 1.00 95.44 102 GLU A CA 1
ATOM 714 C C . GLU A 1 102 ? 13.648 -9.322 -12.768 1.00 95.44 102 GLU A C 1
ATOM 716 O O . GLU A 1 102 ? 12.832 -8.916 -13.599 1.00 95.44 102 GLU A O 1
ATOM 721 N N . ALA A 1 103 ? 13.492 -9.071 -11.464 1.00 92.94 103 ALA A N 1
ATOM 722 C CA . ALA A 1 103 ? 12.380 -8.274 -10.949 1.00 92.94 103 ALA A CA 1
ATOM 723 C C . ALA A 1 103 ? 12.414 -6.829 -11.480 1.00 92.94 103 ALA A C 1
ATOM 725 O O . ALA A 1 103 ? 11.401 -6.326 -11.972 1.00 92.94 103 ALA A O 1
ATOM 726 N N . LEU A 1 104 ? 13.577 -6.168 -11.440 1.00 95.75 104 LEU A N 1
ATOM 727 C CA . LEU A 1 104 ? 13.742 -4.808 -11.964 1.00 95.75 104 LEU A CA 1
ATOM 728 C C . LEU A 1 104 ? 13.480 -4.742 -13.474 1.00 95.75 104 LEU A C 1
ATOM 730 O O . LEU A 1 104 ? 12.824 -3.818 -13.955 1.00 95.75 104 LEU A O 1
ATOM 734 N N . LYS A 1 105 ? 13.971 -5.727 -14.228 1.00 97.56 105 LYS A N 1
ATOM 735 C CA . LYS A 1 105 ? 13.726 -5.842 -15.666 1.00 97.56 105 LYS A CA 1
ATOM 736 C C . LYS A 1 105 ? 12.230 -5.969 -15.961 1.00 97.56 105 LYS A C 1
ATOM 738 O O . LYS A 1 105 ? 11.718 -5.209 -16.778 1.00 97.56 105 LYS A O 1
ATOM 743 N N . SER A 1 106 ? 11.519 -6.830 -15.232 1.00 96.81 106 SER A N 1
ATOM 744 C CA . SER A 1 106 ? 10.063 -6.980 -15.346 1.00 96.81 106 SER A CA 1
ATOM 745 C C . SER A 1 106 ? 9.314 -5.671 -15.067 1.00 96.81 106 SER A C 1
ATOM 747 O O . SER A 1 106 ? 8.415 -5.296 -15.823 1.00 96.81 106 SER A O 1
ATOM 749 N N . VAL A 1 107 ? 9.720 -4.907 -14.044 1.00 96.81 107 VAL A N 1
ATOM 750 C CA . VAL A 1 107 ? 9.147 -3.575 -13.768 1.00 96.81 107 VAL A CA 1
ATOM 751 C C . VAL A 1 107 ? 9.355 -2.627 -14.951 1.00 96.81 107 VAL A C 1
ATOM 753 O O . VAL A 1 107 ? 8.411 -1.957 -15.360 1.00 96.81 107 VAL A O 1
ATOM 756 N N . ARG A 1 108 ? 10.555 -2.591 -15.539 1.00 97.81 108 ARG A N 1
ATOM 757 C CA . ARG A 1 108 ? 10.864 -1.722 -16.690 1.00 97.81 108 ARG A CA 1
ATOM 758 C C . ARG A 1 108 ? 10.111 -2.117 -1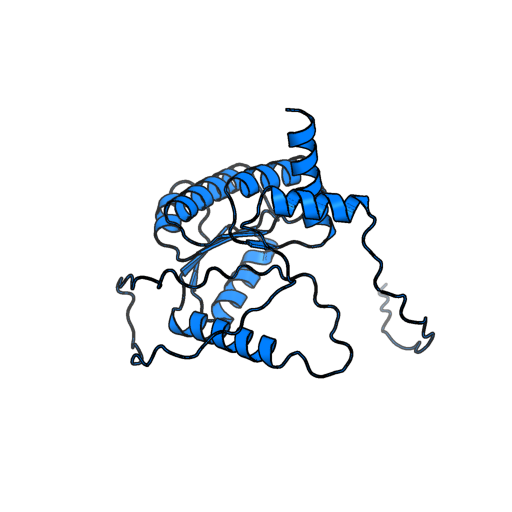7.959 1.00 97.81 108 ARG A C 1
ATOM 760 O O . ARG A 1 108 ? 9.707 -1.240 -18.717 1.00 97.81 108 ARG A O 1
ATOM 767 N N . GLU A 1 109 ? 9.923 -3.413 -18.193 1.00 97.69 109 GLU A N 1
ATOM 768 C CA . GLU A 1 109 ? 9.197 -3.938 -19.356 1.00 97.69 109 GLU A CA 1
ATOM 769 C C . GLU A 1 109 ? 7.686 -3.709 -19.247 1.00 97.69 109 GLU A C 1
ATOM 771 O O . GLU A 1 109 ? 7.036 -3.349 -20.229 1.00 97.69 109 GLU A O 1
ATOM 776 N N . THR A 1 110 ? 7.120 -3.906 -18.054 1.00 96.19 110 THR A N 1
ATOM 777 C CA . THR A 1 110 ? 5.672 -3.784 -17.820 1.00 96.19 110 THR A CA 1
ATOM 778 C C . THR A 1 110 ? 5.231 -2.362 -17.489 1.00 96.19 110 THR A C 1
ATOM 780 O O . THR A 1 110 ? 4.065 -2.033 -17.705 1.00 96.19 110 THR A O 1
ATOM 783 N N . ARG A 1 111 ? 6.146 -1.523 -16.980 1.00 97.50 111 ARG A N 1
ATOM 784 C CA . ARG A 1 111 ? 5.916 -0.135 -16.552 1.00 97.50 111 ARG A CA 1
ATOM 785 C C . ARG A 1 111 ? 4.611 -0.002 -15.741 1.00 97.50 111 ARG A C 1
ATOM 787 O O . ARG A 1 111 ? 3.681 0.688 -16.167 1.00 97.50 111 ARG A O 1
ATOM 794 N N . PRO A 1 112 ? 4.495 -0.691 -14.592 1.00 97.69 112 PRO A N 1
ATOM 795 C CA . PRO A 1 112 ? 3.232 -0.800 -13.873 1.00 97.69 112 PRO A CA 1
ATOM 796 C C . PRO A 1 112 ? 2.774 0.562 -13.340 1.00 97.69 112 PRO A C 1
ATOM 798 O O . PRO A 1 112 ? 3.576 1.328 -12.804 1.00 97.69 112 PRO A O 1
ATOM 801 N N . LEU A 1 113 ? 1.470 0.837 -13.448 1.00 98.50 113 LEU A N 1
ATOM 802 C CA . LEU A 1 113 ? 0.834 1.972 -12.772 1.00 98.50 113 LEU A CA 1
ATOM 803 C C . LEU A 1 113 ? 0.729 1.671 -11.273 1.00 98.50 113 LEU A C 1
ATOM 805 O O . LEU A 1 113 ? 0.007 0.749 -10.897 1.00 98.50 113 LEU A O 1
ATOM 809 N N . VAL A 1 114 ? 1.424 2.431 -10.433 1.00 98.62 114 VAL A N 1
ATOM 810 C CA . VAL A 1 114 ? 1.408 2.276 -8.974 1.00 98.62 114 VAL A CA 1
ATOM 811 C C . VAL A 1 114 ? 0.635 3.435 -8.362 1.00 98.62 114 VAL A C 1
ATOM 813 O O . VAL A 1 114 ? 1.044 4.590 -8.464 1.00 98.62 114 VAL A O 1
ATOM 816 N N . HIS A 1 115 ? -0.490 3.120 -7.727 1.00 98.75 115 HIS A N 1
ATOM 817 C CA . HIS A 1 115 ? -1.267 4.080 -6.952 1.00 98.75 115 HIS A CA 1
ATOM 818 C C . HIS A 1 115 ? -0.604 4.265 -5.592 1.00 98.75 115 HIS A C 1
ATOM 820 O O . HIS A 1 115 ? -0.458 3.311 -4.835 1.00 98.75 115 HIS A O 1
ATOM 826 N N . CYS A 1 116 ? -0.178 5.482 -5.289 1.00 98.38 116 CYS A N 1
ATOM 827 C CA . CYS A 1 116 ? 0.495 5.829 -4.049 1.00 98.38 116 CYS A CA 1
ATOM 828 C C . CYS A 1 116 ? -0.422 6.694 -3.183 1.00 98.38 116 CYS A C 1
ATOM 830 O O . CYS A 1 116 ? -0.687 7.847 -3.518 1.00 98.38 116 CYS A O 1
ATOM 832 N N . ILE A 1 117 ? -0.843 6.166 -2.036 1.00 97.94 117 ILE A N 1
ATOM 833 C CA . ILE A 1 117 ? -1.447 6.945 -0.952 1.00 97.94 117 ILE A CA 1
ATOM 834 C C . ILE A 1 117 ? -0.409 7.002 0.167 1.00 97.94 117 ILE A C 1
ATOM 836 O O . ILE A 1 117 ? -0.380 6.158 1.062 1.00 97.94 117 ILE A O 1
ATOM 840 N N . THR A 1 118 ? 0.519 7.951 0.044 1.00 95.50 118 THR A N 1
ATOM 841 C CA . THR A 1 118 ? 1.695 8.082 0.916 1.00 95.50 118 THR A CA 1
ATOM 842 C C . THR A 1 118 ? 1.725 9.418 1.642 1.00 95.50 118 THR A C 1
ATOM 844 O O . THR A 1 118 ? 1.023 10.348 1.263 1.00 95.50 118 THR A O 1
ATOM 847 N N . ASN A 1 119 ? 2.572 9.526 2.664 1.00 92.44 119 ASN A N 1
ATOM 848 C CA . ASN A 1 119 ? 2.748 10.739 3.448 1.00 92.44 119 ASN A CA 1
ATOM 849 C C . ASN A 1 119 ? 3.366 11.905 2.664 1.00 92.44 119 ASN A C 1
ATOM 851 O O . ASN A 1 119 ? 4.164 11.698 1.749 1.00 92.44 119 ASN A O 1
ATOM 855 N N . PHE A 1 120 ? 3.040 13.133 3.079 1.00 90.94 120 PHE A N 1
ATOM 856 C CA . PHE A 1 120 ? 3.504 14.361 2.423 1.00 90.94 120 PHE A CA 1
ATOM 857 C C . PHE A 1 120 ? 5.032 14.483 2.380 1.00 90.94 120 PHE A C 1
ATOM 859 O O . PHE A 1 120 ? 5.578 14.998 1.413 1.00 90.94 120 PHE A O 1
ATOM 866 N N . VAL A 1 121 ? 5.731 13.977 3.399 1.00 93.38 121 VAL A N 1
ATOM 867 C CA . VAL A 1 121 ? 7.194 14.098 3.527 1.00 93.38 121 VAL A CA 1
ATOM 868 C C . VAL A 1 121 ? 7.934 13.220 2.512 1.00 93.38 121 VAL A C 1
ATOM 870 O O . VAL A 1 121 ? 9.008 13.577 2.043 1.00 93.38 121 VAL A O 1
ATOM 873 N N . SER A 1 122 ? 7.368 12.063 2.166 1.00 90.62 122 SER A N 1
ATOM 874 C CA . SER A 1 122 ? 8.004 11.059 1.301 1.00 90.62 122 SER A CA 1
ATOM 875 C C . SER A 1 122 ? 7.397 10.968 -0.098 1.00 90.62 122 SER A C 1
ATOM 877 O O . SER A 1 122 ? 7.843 10.142 -0.892 1.00 90.62 122 SER A O 1
ATOM 879 N N . MET A 1 123 ? 6.394 11.792 -0.413 1.00 93.94 123 MET A N 1
ATOM 880 C CA . MET A 1 123 ? 5.646 11.711 -1.668 1.00 93.94 123 MET A CA 1
ATOM 881 C C . MET A 1 123 ? 6.559 11.823 -2.895 1.00 93.94 123 MET A C 1
ATOM 883 O O . MET A 1 123 ? 6.537 10.940 -3.755 1.00 93.94 123 MET A O 1
ATOM 887 N N . ASP A 1 124 ? 7.433 12.828 -2.921 1.00 96.06 124 ASP A N 1
ATOM 888 C CA . ASP A 1 124 ? 8.387 13.042 -4.014 1.00 96.06 124 ASP A CA 1
ATOM 889 C C . ASP A 1 124 ? 9.438 11.933 -4.098 1.00 96.06 124 ASP A C 1
ATOM 891 O O . ASP A 1 124 ? 9.780 11.459 -5.184 1.00 96.06 124 ASP A O 1
ATOM 895 N N . ALA A 1 125 ? 9.943 11.478 -2.950 1.00 94.75 125 ALA A N 1
ATOM 896 C CA . ALA A 1 125 ? 10.924 10.401 -2.899 1.00 94.75 125 ALA A CA 1
ATOM 897 C C . ALA A 1 125 ? 10.334 9.087 -3.436 1.00 94.75 125 ALA A C 1
ATOM 899 O O . ALA A 1 125 ? 10.978 8.399 -4.231 1.00 94.75 125 ALA A O 1
ATOM 900 N N . ALA A 1 126 ? 9.090 8.766 -3.069 1.00 94.12 126 ALA A N 1
ATOM 901 C CA . ALA A 1 126 ? 8.367 7.612 -3.589 1.00 94.12 126 ALA A CA 1
ATOM 902 C C . ALA A 1 126 ? 8.133 7.732 -5.105 1.00 94.12 126 ALA A C 1
ATOM 904 O O . ALA A 1 126 ? 8.380 6.769 -5.834 1.00 94.12 126 ALA A O 1
ATOM 905 N N . ALA A 1 127 ? 7.735 8.917 -5.591 1.00 96.62 127 ALA A N 1
ATOM 906 C CA . ALA A 1 127 ? 7.563 9.196 -7.020 1.00 96.62 127 ALA A CA 1
ATOM 907 C C . ALA A 1 127 ? 8.839 8.898 -7.805 1.00 96.62 127 ALA A C 1
ATOM 909 O O . ALA A 1 127 ? 8.853 8.081 -8.726 1.00 96.62 127 ALA A O 1
ATOM 910 N N . ASN A 1 128 ? 9.928 9.549 -7.404 1.00 97.75 128 ASN A N 1
ATOM 911 C CA . ASN A 1 128 ? 11.189 9.499 -8.122 1.00 97.75 128 ASN A CA 1
ATOM 912 C C . ASN A 1 128 ? 11.827 8.114 -8.043 1.00 97.75 128 ASN A C 1
ATOM 914 O O . ASN A 1 128 ? 12.399 7.654 -9.027 1.00 97.75 128 ASN A O 1
ATOM 918 N N . THR A 1 129 ? 11.663 7.407 -6.923 1.00 97.62 129 THR A N 1
ATOM 919 C CA . THR A 1 129 ? 12.121 6.018 -6.794 1.00 97.62 129 THR A CA 1
ATOM 920 C C . THR A 1 129 ? 11.387 5.103 -7.774 1.00 97.62 129 THR A C 1
ATOM 922 O O . THR A 1 129 ? 12.022 4.327 -8.487 1.00 97.62 129 THR A O 1
ATOM 925 N N . LEU A 1 130 ? 10.058 5.218 -7.866 1.00 97.56 130 LEU A N 1
ATOM 926 C CA . LEU A 1 130 ? 9.259 4.425 -8.802 1.00 97.56 130 LEU A CA 1
ATOM 927 C C . LEU A 1 130 ? 9.586 4.763 -10.261 1.00 97.56 130 LEU A C 1
ATOM 929 O O . LEU A 1 130 ? 9.744 3.853 -11.074 1.00 97.56 130 LEU A O 1
ATOM 933 N N . LEU A 1 131 ? 9.760 6.047 -10.584 1.00 98.25 131 LEU A N 1
ATOM 934 C CA . LEU A 1 131 ? 10.190 6.487 -11.914 1.00 98.25 131 LEU A CA 1
ATOM 935 C C . LEU A 1 131 ? 11.576 5.942 -12.276 1.00 98.25 131 LEU A C 1
ATOM 937 O O . LEU A 1 131 ? 11.750 5.397 -13.364 1.00 98.25 131 LEU A O 1
ATOM 941 N N . ALA A 1 132 ? 12.546 6.028 -11.363 1.00 97.75 132 ALA A N 1
ATOM 942 C CA . ALA A 1 132 ? 13.898 5.506 -11.565 1.00 97.75 132 ALA A CA 1
ATOM 943 C C . ALA A 1 132 ? 13.915 3.975 -11.740 1.00 97.75 132 ALA A C 1
ATOM 945 O O . ALA A 1 132 ? 14.703 3.437 -12.525 1.00 97.75 132 ALA A O 1
ATOM 946 N N . ALA A 1 133 ? 13.013 3.267 -11.056 1.00 96.44 133 ALA A N 1
ATOM 947 C CA . ALA A 1 133 ? 12.805 1.834 -11.245 1.00 96.44 133 ALA A CA 1
ATOM 948 C C . ALA A 1 133 ? 12.137 1.492 -12.594 1.00 96.44 133 ALA A C 1
ATOM 950 O O . ALA A 1 133 ? 12.237 0.354 -13.045 1.00 96.44 133 ALA A O 1
ATOM 951 N N . GLY A 1 134 ? 11.507 2.461 -13.267 1.00 96.94 134 GLY A N 1
ATOM 952 C CA . GLY A 1 134 ? 10.805 2.282 -14.542 1.00 96.94 134 GLY A CA 1
ATOM 953 C C . GLY A 1 134 ? 9.298 2.042 -14.414 1.00 96.94 134 GLY A C 1
ATOM 954 O O . GLY A 1 134 ? 8.666 1.671 -15.399 1.00 96.94 134 GLY A O 1
ATOM 955 N N . ALA A 1 135 ? 8.715 2.252 -13.232 1.00 98.38 135 ALA A N 1
ATOM 956 C CA . ALA A 1 135 ? 7.272 2.220 -13.006 1.00 98.38 135 ALA A CA 1
ATOM 957 C C . ALA A 1 135 ? 6.610 3.579 -13.316 1.00 98.38 135 ALA A C 1
ATOM 959 O O . ALA A 1 135 ? 7.276 4.571 -13.619 1.00 98.38 135 ALA A O 1
ATOM 960 N N . ALA A 1 136 ? 5.280 3.628 -13.238 1.00 98.19 136 ALA A N 1
ATOM 961 C CA . ALA A 1 136 ? 4.490 4.848 -13.381 1.00 98.19 136 ALA A CA 1
ATOM 962 C C . ALA A 1 136 ? 3.758 5.157 -12.059 1.00 98.19 136 ALA A C 1
ATOM 964 O O . ALA A 1 136 ? 2.727 4.542 -11.793 1.00 98.19 136 ALA A O 1
ATOM 965 N N . PRO A 1 137 ? 4.270 6.058 -11.202 1.00 98.25 137 PRO A N 1
ATOM 966 C CA . PRO A 1 137 ? 3.589 6.437 -9.965 1.00 98.25 137 PRO A CA 1
ATOM 967 C C . PRO A 1 137 ? 2.420 7.397 -10.219 1.00 98.25 137 PRO A C 1
ATOM 969 O O . PRO A 1 137 ? 2.480 8.225 -11.129 1.00 98.25 137 PRO A O 1
ATOM 972 N N . ALA A 1 138 ? 1.394 7.330 -9.372 1.00 98.06 138 ALA A N 1
ATOM 973 C CA . ALA A 1 138 ? 0.319 8.316 -9.317 1.00 98.06 138 ALA A CA 1
ATOM 974 C C . ALA A 1 138 ? -0.211 8.498 -7.888 1.00 98.06 138 ALA A C 1
ATOM 976 O O . ALA A 1 138 ? -0.508 7.524 -7.194 1.00 98.06 138 ALA A O 1
ATOM 977 N N . MET A 1 139 ? -0.335 9.755 -7.460 1.00 97.56 139 MET A N 1
ATOM 978 C CA . MET A 1 139 ? -0.638 10.145 -6.082 1.00 97.56 139 MET A CA 1
ATOM 979 C C . MET A 1 139 ? -2.077 10.630 -6.002 1.00 97.56 139 MET A C 1
ATOM 981 O O . MET A 1 139 ? -2.343 11.821 -6.128 1.00 97.56 139 MET A O 1
ATOM 985 N N . VAL A 1 140 ? -3.006 9.700 -5.812 1.00 97.12 140 VAL A N 1
ATOM 986 C CA . VAL A 1 140 ? -4.443 9.990 -5.804 1.00 97.12 140 VAL A CA 1
ATOM 987 C C . VAL A 1 140 ? -5.008 9.634 -4.441 1.00 97.12 140 VAL A C 1
ATOM 989 O O . VAL A 1 140 ? -4.898 8.497 -4.002 1.00 97.12 140 VAL A O 1
ATOM 992 N N . HIS A 1 141 ? -5.594 10.595 -3.741 1.00 95.50 141 HIS A N 1
ATOM 993 C CA . HIS A 1 141 ? -6.124 10.369 -2.392 1.00 95.50 141 HIS A CA 1
ATOM 994 C C . HIS A 1 141 ? -7.468 11.058 -2.145 1.00 95.50 141 HIS A C 1
ATOM 996 O O . HIS A 1 141 ? -7.997 10.942 -1.042 1.00 95.50 141 HIS A O 1
ATOM 1002 N N . SER A 1 142 ? -8.009 11.777 -3.131 1.00 97.06 142 SER A N 1
ATOM 1003 C CA . SER A 1 142 ? -9.339 12.384 -3.048 1.00 97.06 142 SER A CA 1
ATOM 1004 C C . SER A 1 142 ? -10.397 11.282 -3.011 1.00 97.06 142 SER A C 1
ATOM 1006 O O . SER A 1 142 ? -10.355 10.342 -3.806 1.00 97.06 142 SER A O 1
ATOM 1008 N N . LEU A 1 143 ? -11.330 11.377 -2.062 1.00 97.56 143 LEU A N 1
ATOM 1009 C CA . LEU A 1 143 ? -12.376 10.371 -1.849 1.00 97.56 143 LEU A CA 1
ATOM 1010 C C . LEU A 1 143 ? -13.279 10.208 -3.077 1.00 97.56 143 LEU A C 1
ATOM 1012 O O . LEU A 1 143 ? -13.823 9.130 -3.303 1.00 97.56 143 LEU A O 1
ATOM 1016 N N . GLU A 1 144 ? -13.409 11.273 -3.860 1.00 98.12 144 GLU A N 1
ATOM 1017 C CA . GLU A 1 144 ? -14.242 11.380 -5.050 1.00 98.12 144 GLU A CA 1
ATOM 1018 C C . GLU A 1 144 ? -13.729 10.513 -6.207 1.00 98.12 144 GLU A C 1
ATOM 1020 O O . GLU A 1 144 ? -14.532 9.999 -6.981 1.00 98.12 144 GLU A O 1
ATOM 1025 N N . GLU A 1 145 ? -12.412 10.313 -6.311 1.00 98.06 145 GLU A N 1
ATOM 1026 C CA . GLU A 1 145 ? -11.785 9.593 -7.431 1.00 98.06 145 GLU A CA 1
ATOM 1027 C C . GLU A 1 145 ? -10.973 8.358 -7.006 1.00 98.06 145 GLU A C 1
ATOM 1029 O O . GLU A 1 145 ? -10.598 7.542 -7.848 1.00 98.06 145 GLU A O 1
ATOM 1034 N N . VAL A 1 146 ? -10.692 8.174 -5.709 1.00 98.44 146 VAL A N 1
ATOM 1035 C CA . VAL A 1 146 ? -9.749 7.145 -5.233 1.00 98.44 146 VAL A CA 1
ATOM 1036 C C . VAL A 1 146 ? -10.150 5.724 -5.634 1.00 98.44 146 VAL A C 1
ATOM 1038 O O . VAL A 1 146 ? -9.287 4.918 -5.983 1.00 98.44 146 VAL A O 1
ATOM 1041 N N . GLU A 1 147 ? -11.444 5.401 -5.607 1.00 98.56 147 GLU A N 1
ATOM 1042 C CA . GLU A 1 147 ? -11.946 4.072 -5.975 1.00 98.56 147 GLU A CA 1
ATOM 1043 C C . GLU A 1 147 ? -11.853 3.832 -7.486 1.00 98.56 147 GLU A C 1
ATOM 1045 O O . GLU A 1 147 ? -11.431 2.755 -7.922 1.00 98.56 147 GLU A O 1
ATOM 1050 N N . GLU A 1 148 ? -12.185 4.848 -8.286 1.00 98.44 148 GLU A N 1
ATOM 1051 C CA . GLU A 1 148 ? -12.039 4.809 -9.740 1.00 98.44 148 GLU A CA 1
ATOM 1052 C C . GLU A 1 148 ? -10.566 4.6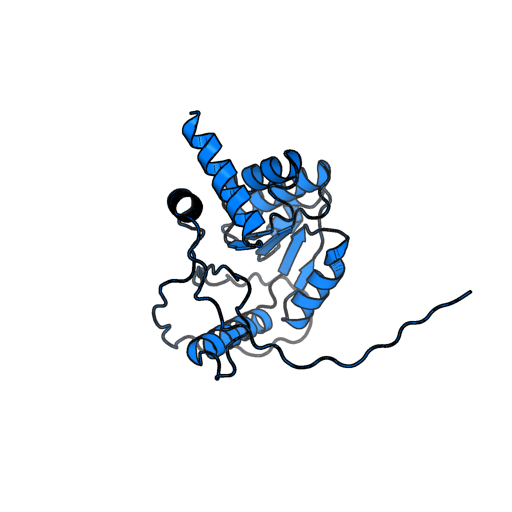32 -10.114 1.00 98.44 148 GLU A C 1
ATOM 1054 O O . GLU A 1 148 ? -10.220 3.723 -10.871 1.00 98.44 148 GLU A O 1
ATOM 1059 N N . PHE A 1 149 ? -9.672 5.413 -9.514 1.00 98.50 149 PHE A N 1
ATOM 1060 C CA . PHE A 1 149 ? -8.248 5.338 -9.804 1.00 98.50 149 PHE A CA 1
ATOM 1061 C C . PHE A 1 149 ? -7.627 4.000 -9.373 1.00 98.50 149 PHE A C 1
ATOM 1063 O O . PHE A 1 149 ? -6.910 3.356 -10.148 1.00 98.50 149 PHE A O 1
ATOM 1070 N N . ALA A 1 150 ? -7.956 3.520 -8.169 1.00 98.50 150 ALA A N 1
ATOM 1071 C CA . ALA A 1 150 ? -7.510 2.218 -7.670 1.00 98.50 150 ALA A CA 1
ATOM 1072 C C . ALA A 1 150 ? -7.941 1.065 -8.597 1.00 98.50 150 ALA A C 1
ATOM 1074 O O . ALA A 1 150 ? -7.234 0.063 -8.742 1.00 98.50 150 ALA A O 1
ATOM 1075 N N . SER A 1 151 ? -9.076 1.213 -9.288 1.00 97.81 151 SER A N 1
ATOM 1076 C CA . SER A 1 151 ? -9.550 0.236 -10.270 1.00 97.81 151 SER A CA 1
ATOM 1077 C C . SER A 1 151 ? -8.627 0.100 -11.492 1.00 97.81 151 SER A C 1
ATOM 1079 O O . SER A 1 151 ? -8.552 -0.977 -12.091 1.00 97.81 151 SER A O 1
ATOM 1081 N N . LEU A 1 152 ? -7.874 1.154 -11.825 1.00 97.88 152 LEU A N 1
ATOM 1082 C CA . LEU A 1 152 ? -6.954 1.227 -12.962 1.00 97.88 152 LEU A CA 1
ATOM 1083 C C . LEU A 1 152 ? -5.525 0.800 -12.589 1.00 97.88 152 LEU A C 1
ATOM 1085 O O . LEU A 1 152 ? -4.835 0.176 -13.402 1.00 97.88 152 LEU A O 1
ATOM 1089 N N . ALA A 1 153 ? -5.101 1.048 -11.349 1.00 97.75 153 ALA A N 1
ATOM 1090 C CA . ALA A 1 153 ? -3.723 0.884 -10.879 1.00 97.75 153 ALA A CA 1
ATOM 1091 C C . ALA A 1 153 ? -3.261 -0.564 -10.662 1.00 97.75 153 ALA A C 1
ATOM 1093 O O . ALA A 1 153 ? -3.887 -1.326 -9.938 1.00 97.75 153 ALA A O 1
ATOM 1094 N N . SER A 1 154 ? -2.115 -0.936 -11.241 1.00 98.12 154 SER A N 1
ATOM 1095 C CA . SER A 1 154 ? -1.531 -2.292 -11.198 1.00 98.12 154 SER A CA 1
ATOM 1096 C C . SER A 1 154 ? -1.158 -2.765 -9.798 1.00 98.12 154 SER A C 1
ATOM 1098 O O . SER A 1 154 ? -1.217 -3.965 -9.540 1.00 98.12 154 SER A O 1
ATOM 1100 N N . ALA A 1 155 ? -0.805 -1.835 -8.917 1.00 98.19 155 ALA A N 1
ATOM 1101 C CA . ALA A 1 155 ? -0.537 -2.075 -7.509 1.00 98.19 155 ALA A CA 1
ATOM 1102 C C . ALA A 1 155 ? -0.885 -0.824 -6.692 1.00 98.19 155 ALA A C 1
ATOM 1104 O O . ALA A 1 155 ? -0.971 0.277 -7.246 1.00 98.19 155 ALA A O 1
ATOM 1105 N N . LEU A 1 156 ? -1.034 -0.997 -5.380 1.00 98.75 156 LEU A N 1
ATOM 1106 C CA . LEU A 1 156 ? -1.258 0.089 -4.424 1.00 98.75 156 LEU A CA 1
ATOM 1107 C C . LEU A 1 156 ? -0.150 0.117 -3.359 1.00 98.75 156 LEU A C 1
ATOM 1109 O O . LEU A 1 156 ? 0.220 -0.914 -2.799 1.00 98.75 156 LEU A O 1
ATOM 1113 N N . TYR A 1 157 ? 0.353 1.307 -3.051 1.00 98.44 157 TYR A N 1
ATOM 1114 C CA . TYR A 1 157 ? 1.238 1.578 -1.923 1.00 98.44 157 TYR A CA 1
ATOM 1115 C C . TYR A 1 157 ? 0.521 2.491 -0.928 1.00 98.44 157 TYR A C 1
ATOM 1117 O O . TYR A 1 157 ? 0.142 3.609 -1.279 1.00 98.44 157 TYR A O 1
ATOM 1125 N N . VAL A 1 158 ? 0.337 2.014 0.305 1.00 98.50 158 VAL A N 1
ATOM 1126 C CA . VAL A 1 158 ? -0.277 2.764 1.406 1.00 98.50 158 VAL A CA 1
ATOM 1127 C C . VAL A 1 158 ? 0.766 3.026 2.481 1.00 98.50 158 VAL A C 1
ATOM 1129 O O . VAL A 1 158 ? 1.309 2.087 3.056 1.00 98.50 158 VAL A O 1
ATOM 1132 N N . ASN A 1 159 ? 0.996 4.297 2.800 1.00 97.88 159 ASN A N 1
ATOM 1133 C CA . ASN A 1 159 ? 1.870 4.724 3.886 1.00 97.88 159 ASN A CA 1
ATOM 1134 C C . ASN A 1 159 ? 1.150 5.738 4.782 1.00 97.88 159 ASN A C 1
ATOM 1136 O O . ASN A 1 159 ? 0.713 6.794 4.326 1.00 97.88 159 ASN A O 1
ATOM 1140 N N . ILE A 1 160 ? 1.068 5.434 6.080 1.00 96.62 160 ILE A N 1
ATOM 1141 C CA . ILE A 1 160 ? 0.271 6.206 7.049 1.00 96.62 160 ILE A CA 1
ATOM 1142 C C . ILE A 1 160 ? 1.046 7.346 7.742 1.00 96.62 160 ILE A C 1
ATOM 1144 O O . ILE A 1 160 ? 0.595 7.891 8.749 1.00 96.62 160 ILE A O 1
ATOM 1148 N N . GLY A 1 161 ? 2.237 7.713 7.258 1.00 93.06 161 GLY A N 1
ATOM 1149 C CA . GLY A 1 161 ? 3.172 8.614 7.948 1.00 93.06 161 GLY A CA 1
ATOM 1150 C C . GLY A 1 161 ? 2.581 9.965 8.371 1.00 93.06 161 GLY A C 1
ATOM 1151 O O . GLY A 1 161 ? 2.813 10.399 9.498 1.00 93.06 161 GLY A O 1
ATOM 1152 N N . THR A 1 162 ? 1.737 10.583 7.543 1.00 90.88 162 THR A N 1
ATOM 1153 C CA . THR A 1 162 ? 1.019 11.837 7.847 1.00 90.88 162 THR A CA 1
ATOM 1154 C C . THR A 1 162 ? -0.493 11.636 7.724 1.00 90.88 162 THR A C 1
ATOM 1156 O O . THR A 1 162 ? -1.142 12.278 6.905 1.00 90.88 162 THR A O 1
ATOM 1159 N N . LEU A 1 163 ? -1.045 10.685 8.485 1.00 88.44 163 LEU A N 1
ATOM 1160 C CA . LEU A 1 163 ? -2.463 10.327 8.419 1.00 88.44 163 LEU A CA 1
ATOM 1161 C C . LEU A 1 163 ? -3.420 11.452 8.864 1.00 88.44 163 LEU A C 1
ATOM 1163 O O . LEU A 1 163 ? -3.194 12.121 9.871 1.00 88.44 163 LEU A O 1
ATOM 1167 N N . SER A 1 164 ? -4.539 11.571 8.149 1.00 94.25 164 SER A N 1
ATOM 1168 C CA . SER A 1 164 ? -5.750 12.319 8.513 1.00 94.25 164 SER A CA 1
ATOM 1169 C C . SER A 1 164 ? -6.976 11.403 8.344 1.00 94.25 164 SER A C 1
ATOM 1171 O O . SER A 1 164 ? -6.848 10.372 7.680 1.00 94.25 164 SER A O 1
ATOM 1173 N N . PRO A 1 165 ? -8.144 11.709 8.940 1.00 95.88 165 PRO A N 1
ATOM 1174 C CA . PRO A 1 165 ? -9.346 10.881 8.783 1.00 95.88 165 PRO A CA 1
ATOM 1175 C C . PRO A 1 165 ? -9.715 10.608 7.315 1.00 95.88 165 PRO A C 1
ATOM 1177 O O . PRO A 1 165 ? -9.816 9.446 6.928 1.00 95.88 165 PRO A O 1
ATOM 1180 N N . ASP A 1 166 ? -9.783 11.649 6.480 1.00 95.44 166 ASP A N 1
ATOM 1181 C CA . ASP A 1 166 ? -10.137 11.510 5.059 1.00 95.44 166 ASP A CA 1
ATOM 1182 C C . ASP A 1 166 ? -9.124 10.648 4.298 1.00 95.44 166 ASP A C 1
ATOM 1184 O O . ASP A 1 166 ? -9.492 9.795 3.493 1.00 95.44 166 ASP A O 1
ATOM 1188 N N . TRP A 1 167 ? -7.831 10.799 4.599 1.00 95.25 167 TRP A N 1
ATOM 1189 C CA . TRP A 1 167 ? -6.800 9.944 4.019 1.00 95.25 167 TRP A CA 1
ATOM 1190 C C . TRP A 1 167 ? -6.931 8.490 4.449 1.00 95.25 167 TRP A C 1
ATOM 1192 O O . TRP A 1 167 ? -6.746 7.601 3.623 1.00 95.25 167 TRP A O 1
ATOM 1202 N N . VAL A 1 168 ? -7.243 8.229 5.719 1.0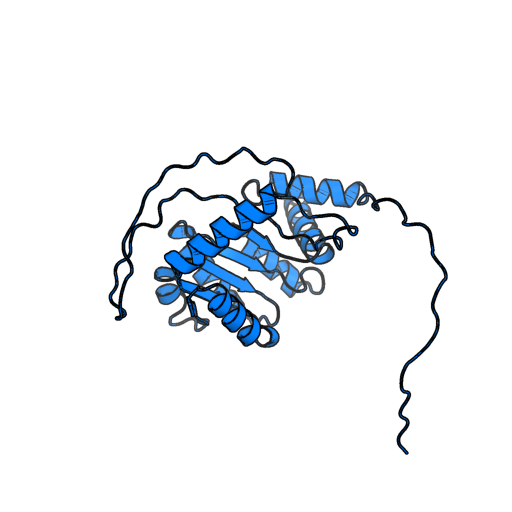0 97.81 168 VAL A N 1
ATOM 1203 C CA . VAL A 1 168 ? -7.467 6.862 6.205 1.00 97.81 168 VAL A CA 1
ATOM 1204 C C . VAL A 1 168 ? -8.644 6.224 5.470 1.00 97.81 168 VAL A C 1
ATOM 1206 O O . VAL A 1 168 ? -8.554 5.061 5.067 1.00 97.81 168 VAL A O 1
ATOM 1209 N N . ASP A 1 169 ? -9.716 6.975 5.236 1.00 98.19 169 ASP A N 1
ATOM 1210 C CA . ASP A 1 169 ? -10.862 6.489 4.471 1.00 98.19 169 ASP A CA 1
ATOM 1211 C C . ASP A 1 169 ? -10.503 6.226 3.006 1.00 98.19 169 ASP A C 1
ATOM 1213 O O . ASP A 1 169 ? -10.830 5.156 2.484 1.00 98.19 169 ASP A O 1
ATOM 1217 N N . SER A 1 170 ? -9.739 7.115 2.368 1.00 98.19 170 SER A N 1
ATOM 1218 C CA . SER A 1 170 ? -9.206 6.895 1.020 1.00 98.19 170 SER A CA 1
ATOM 1219 C C . SER A 1 170 ? -8.318 5.652 0.938 1.00 98.19 170 SER A C 1
ATOM 1221 O O . SER A 1 170 ? -8.486 4.837 0.030 1.00 98.19 170 SER A O 1
ATOM 1223 N N . MET A 1 171 ? -7.424 5.442 1.911 1.00 98.50 171 MET A N 1
ATOM 1224 C CA . MET A 1 171 ? -6.573 4.247 1.995 1.00 98.50 171 MET A CA 1
ATOM 1225 C C . MET A 1 171 ? -7.412 2.970 2.077 1.00 98.50 171 MET A C 1
ATOM 1227 O O . MET A 1 171 ? -7.163 2.017 1.339 1.00 98.50 171 MET A O 1
ATOM 1231 N N . LYS A 1 172 ? -8.436 2.951 2.940 1.00 98.69 172 LYS A N 1
ATOM 1232 C CA . LYS A 1 172 ? -9.335 1.800 3.100 1.00 98.69 172 LYS A CA 1
ATOM 1233 C C . LYS A 1 172 ? -10.143 1.527 1.832 1.00 98.69 172 LYS A C 1
ATOM 1235 O O . LYS A 1 172 ? -10.287 0.366 1.450 1.00 98.69 172 LYS A O 1
ATOM 1240 N N . ARG A 1 173 ? -10.673 2.566 1.181 1.00 98.69 173 ARG A N 1
ATOM 1241 C CA . ARG A 1 173 ? -11.430 2.451 -0.076 1.00 98.69 173 ARG A CA 1
ATOM 1242 C C . ARG A 1 173 ? -10.556 1.900 -1.201 1.00 98.69 173 ARG A C 1
ATOM 1244 O O . ARG A 1 173 ? -10.916 0.891 -1.806 1.00 98.69 173 ARG A O 1
ATOM 1251 N N . ALA A 1 174 ? -9.366 2.468 -1.398 1.00 98.75 174 ALA A N 1
ATOM 1252 C CA . ALA A 1 174 ? -8.397 1.977 -2.376 1.00 98.75 174 ALA A CA 1
ATOM 1253 C C . ALA A 1 174 ? -8.011 0.515 -2.115 1.00 98.75 174 ALA A C 1
ATOM 1255 O O . ALA A 1 174 ? -8.087 -0.311 -3.025 1.00 98.75 174 ALA A O 1
ATOM 1256 N N . ALA A 1 175 ? -7.660 0.180 -0.866 1.00 98.62 175 ALA A N 1
ATOM 1257 C CA . ALA A 1 175 ? -7.268 -1.168 -0.459 1.00 98.62 175 ALA A CA 1
ATOM 1258 C C . ALA A 1 175 ? -8.374 -2.200 -0.732 1.00 98.62 175 ALA A C 1
ATOM 1260 O O . ALA A 1 175 ? -8.093 -3.279 -1.258 1.00 98.62 175 ALA A O 1
ATOM 1261 N N . LYS A 1 176 ? -9.641 -1.865 -0.449 1.00 98.56 176 LYS A N 1
ATOM 1262 C CA . LYS A 1 176 ? -10.793 -2.720 -0.783 1.00 98.56 176 LYS A CA 1
ATOM 1263 C C . LYS A 1 176 ? -10.917 -2.940 -2.291 1.00 98.56 176 LYS A C 1
ATOM 1265 O O . LYS A 1 176 ? -11.088 -4.080 -2.719 1.00 98.56 176 LYS A O 1
ATOM 1270 N N . VAL A 1 177 ? -10.788 -1.881 -3.095 1.00 98.50 177 VAL A N 1
ATOM 1271 C CA . VAL A 1 177 ? -10.893 -1.961 -4.561 1.00 98.50 177 VAL A CA 1
ATOM 1272 C C . VAL A 1 177 ? -9.790 -2.831 -5.167 1.00 98.50 177 VAL A C 1
ATOM 1274 O O . VAL A 1 177 ? -10.090 -3.700 -5.991 1.00 98.50 177 VAL A O 1
ATOM 1277 N N . VAL A 1 178 ? -8.528 -2.636 -4.771 1.00 97.25 178 VAL A N 1
ATOM 1278 C CA . VAL A 1 178 ? -7.412 -3.441 -5.303 1.00 97.25 178 VAL A CA 1
ATOM 1279 C C . VAL A 1 178 ? -7.483 -4.890 -4.830 1.00 97.25 178 VAL A C 1
ATOM 1281 O O . VAL A 1 178 ? -7.254 -5.794 -5.633 1.00 97.25 178 VAL A O 1
ATOM 1284 N N . SER A 1 179 ? -7.898 -5.127 -3.581 1.00 95.44 179 SER A N 1
ATOM 1285 C CA . SER A 1 179 ? -8.073 -6.479 -3.038 1.00 95.44 179 SER A CA 1
ATOM 1286 C C . SER A 1 179 ? -9.180 -7.236 -3.772 1.00 95.44 179 SER A C 1
ATOM 1288 O O . SER A 1 179 ? -8.966 -8.370 -4.191 1.00 95.44 179 SER A O 1
ATOM 1290 N N . ALA A 1 180 ? -10.325 -6.594 -4.035 1.00 96.50 180 ALA A N 1
ATOM 1291 C CA . ALA A 1 180 ? -11.413 -7.182 -4.825 1.00 96.50 180 ALA A CA 1
ATOM 1292 C C . ALA A 1 180 ? -10.999 -7.508 -6.274 1.00 96.50 180 ALA A C 1
ATOM 1294 O O . ALA A 1 180 ? -11.577 -8.387 -6.911 1.00 96.50 180 ALA A O 1
ATOM 1295 N N . ARG A 1 181 ? -9.979 -6.817 -6.795 1.00 95.62 181 ARG A N 1
ATOM 1296 C CA . ARG A 1 181 ? -9.391 -7.051 -8.122 1.00 95.62 181 ARG A CA 1
ATOM 1297 C C . ARG A 1 181 ? -8.184 -7.994 -8.107 1.00 95.62 181 ARG A C 1
ATOM 1299 O O . ARG A 1 181 ? -7.561 -8.168 -9.151 1.00 95.62 181 ARG A O 1
ATOM 1306 N N . ASN A 1 182 ? -7.850 -8.600 -6.964 1.00 95.00 182 ASN A N 1
ATOM 1307 C CA . ASN A 1 182 ? -6.666 -9.449 -6.778 1.00 95.00 182 ASN A CA 1
ATOM 1308 C C . ASN A 1 182 ? -5.352 -8.758 -7.183 1.00 95.00 182 ASN A C 1
ATOM 1310 O O . ASN A 1 182 ? -4.438 -9.391 -7.716 1.00 95.00 182 ASN A O 1
ATOM 1314 N N . ARG A 1 183 ? -5.261 -7.443 -6.964 1.00 95.81 183 ARG A N 1
ATOM 1315 C CA . ARG A 1 183 ? -4.053 -6.662 -7.237 1.00 95.81 183 ARG A CA 1
ATOM 1316 C C . ARG A 1 183 ? -3.210 -6.527 -5.975 1.00 95.81 183 ARG A C 1
ATOM 1318 O O . ARG A 1 183 ? -3.770 -6.338 -4.892 1.00 95.81 183 ARG A O 1
ATOM 1325 N N . PRO A 1 184 ? -1.876 -6.618 -6.098 1.00 96.88 184 PRO A N 1
ATOM 1326 C CA . PRO A 1 184 ? -1.009 -6.563 -4.943 1.00 96.88 184 PRO A CA 1
ATOM 1327 C C . PRO A 1 184 ? -1.016 -5.167 -4.325 1.00 96.88 184 PRO A C 1
ATOM 1329 O O . PRO A 1 184 ? -1.032 -4.155 -5.033 1.00 96.88 184 PRO A O 1
ATOM 1332 N N . TRP A 1 185 ? -0.949 -5.110 -3.000 1.00 98.38 185 TRP A N 1
ATOM 1333 C CA . TRP A 1 185 ? -0.764 -3.846 -2.302 1.00 98.38 185 TRP A CA 1
ATOM 1334 C C . TRP A 1 185 ? 0.121 -3.965 -1.067 1.00 98.38 185 TRP A C 1
ATOM 1336 O O . TRP A 1 185 ? 0.221 -5.026 -0.445 1.00 98.38 185 TRP A O 1
ATOM 1346 N N . VAL A 1 186 ? 0.804 -2.869 -0.752 1.00 98.25 186 VAL A N 1
ATOM 1347 C CA . VAL A 1 186 ? 1.785 -2.781 0.329 1.00 98.25 186 VAL A CA 1
ATOM 1348 C C . VAL A 1 186 ? 1.266 -1.845 1.411 1.00 98.25 186 VAL A C 1
ATOM 1350 O O . VAL A 1 186 ? 0.856 -0.723 1.108 1.00 98.25 186 VAL A O 1
ATOM 1353 N N . LEU A 1 187 ? 1.330 -2.296 2.662 1.00 98.38 187 LEU A N 1
ATOM 1354 C CA . LEU A 1 187 ? 1.100 -1.477 3.847 1.00 98.38 187 LEU A CA 1
ATOM 1355 C C . LEU A 1 187 ? 2.440 -1.087 4.480 1.00 98.38 187 LEU A C 1
ATOM 1357 O O . LEU A 1 187 ? 3.227 -1.954 4.858 1.00 98.38 187 LEU A O 1
ATOM 1361 N N . ASP A 1 188 ? 2.659 0.213 4.635 1.00 97.62 188 ASP A N 1
ATOM 1362 C CA . ASP A 1 188 ? 3.765 0.812 5.381 1.00 97.62 188 ASP A CA 1
ATOM 1363 C C . ASP A 1 188 ? 3.209 1.495 6.649 1.00 97.62 188 ASP A C 1
ATOM 1365 O O . ASP A 1 188 ? 2.689 2.621 6.577 1.00 97.62 188 ASP A O 1
ATOM 1369 N N . PRO A 1 189 ? 3.209 0.800 7.807 1.00 96.75 189 PRO A N 1
ATOM 1370 C CA . PRO A 1 189 ? 2.518 1.218 9.021 1.00 96.75 189 PRO A CA 1
ATOM 1371 C C . PRO A 1 189 ? 3.360 2.219 9.834 1.00 96.75 189 PRO A C 1
ATOM 1373 O O . PRO A 1 189 ? 3.547 2.046 11.038 1.00 96.75 189 PRO A O 1
ATOM 1376 N N . VAL A 1 190 ? 3.880 3.266 9.181 1.00 97.12 190 VAL A N 1
ATOM 1377 C CA . VAL A 1 190 ? 4.799 4.253 9.775 1.00 97.12 190 VAL A CA 1
ATOM 1378 C C . VAL A 1 190 ? 4.285 4.785 11.117 1.00 97.12 190 VAL A C 1
ATOM 1380 O O . VAL A 1 190 ? 3.215 5.402 11.219 1.00 97.12 190 VAL A O 1
ATOM 1383 N N . GLY A 1 191 ? 5.090 4.590 12.159 1.00 94.50 191 GLY A N 1
ATOM 1384 C CA . GLY A 1 191 ? 4.789 5.007 13.525 1.00 94.50 191 GLY A CA 1
ATOM 1385 C C . GLY A 1 191 ? 3.715 4.169 14.227 1.00 94.50 191 GLY A C 1
ATOM 1386 O O . GLY A 1 191 ? 3.162 4.619 15.233 1.00 94.50 191 GLY A O 1
ATOM 1387 N N . CYS A 1 192 ? 3.381 2.976 13.729 1.00 95.75 192 CYS A N 1
ATOM 1388 C CA . CYS A 1 192 ? 2.598 2.002 14.488 1.00 95.75 192 CYS A CA 1
ATOM 1389 C C . CYS A 1 192 ? 3.271 1.731 15.844 1.00 95.75 192 CYS A C 1
ATOM 1391 O O . CYS A 1 192 ? 4.488 1.587 15.930 1.00 95.75 192 CYS A O 1
ATOM 1393 N N . GLY A 1 193 ? 2.480 1.721 16.919 1.00 94.06 193 GLY A N 1
ATOM 1394 C CA . GLY A 1 193 ? 2.971 1.651 18.298 1.00 94.06 193 GLY A CA 1
ATOM 1395 C C . GLY A 1 193 ? 3.266 3.009 18.943 1.00 94.06 193 GLY A C 1
ATOM 1396 O O . GLY A 1 193 ? 3.224 3.100 20.165 1.00 94.06 193 GLY A O 1
ATOM 1397 N N . ALA A 1 194 ? 3.484 4.079 18.169 1.00 94.94 194 ALA A N 1
ATOM 1398 C CA . ALA A 1 194 ? 3.767 5.403 18.734 1.00 94.94 194 ALA A CA 1
ATOM 1399 C C . ALA A 1 194 ? 2.512 6.093 19.292 1.00 94.94 194 ALA A C 1
ATOM 1401 O O . ALA A 1 194 ? 2.581 6.809 20.287 1.00 94.94 194 ALA A O 1
ATOM 1402 N N . THR A 1 195 ? 1.354 5.891 18.655 1.00 96.75 195 THR A N 1
ATOM 1403 C CA . THR A 1 195 ? 0.061 6.398 19.137 1.00 96.75 195 THR A CA 1
ATOM 1404 C C . THR A 1 195 ? -1.036 5.365 18.918 1.00 96.75 195 THR A C 1
ATOM 1406 O O . THR A 1 195 ? -0.985 4.575 17.972 1.00 96.75 195 THR A O 1
ATOM 1409 N N . SER A 1 196 ? -2.075 5.401 19.757 1.00 95.94 196 SER A N 1
ATOM 1410 C CA . SER A 1 196 ? -3.244 4.521 19.619 1.00 95.94 196 SER A CA 1
ATOM 1411 C C . SER A 1 196 ? -3.918 4.663 18.251 1.00 95.94 196 SER A C 1
ATOM 1413 O O . SER A 1 196 ? -4.318 3.663 17.660 1.00 95.94 196 SER A O 1
ATOM 1415 N N . TYR A 1 197 ? -3.982 5.884 17.707 1.00 96.25 197 TYR A N 1
ATOM 1416 C CA . TYR A 1 197 ? -4.568 6.141 16.392 1.00 96.25 197 TYR A CA 1
ATOM 1417 C C . TYR A 1 197 ? -3.783 5.463 15.259 1.00 96.25 197 TYR A C 1
ATOM 1419 O O . TYR A 1 197 ? -4.383 4.797 14.419 1.00 96.25 197 TYR A O 1
ATOM 1427 N N . ARG A 1 198 ? -2.444 5.547 15.260 1.00 97.00 198 ARG A N 1
ATOM 1428 C CA . ARG A 1 198 ? -1.601 4.876 14.252 1.00 97.00 198 ARG A CA 1
ATOM 1429 C C . ARG A 1 198 ? -1.712 3.359 14.335 1.00 97.00 198 ARG A C 1
ATOM 1431 O O . ARG A 1 198 ? -1.846 2.701 13.304 1.00 97.00 198 ARG A O 1
ATOM 1438 N N . THR A 1 199 ? -1.703 2.808 15.547 1.00 96.69 199 THR A N 1
ATOM 1439 C CA . THR A 1 199 ? -1.840 1.362 15.772 1.00 96.69 199 THR A CA 1
ATOM 1440 C C . THR A 1 199 ? -3.209 0.850 15.327 1.00 96.69 199 THR A C 1
ATOM 1442 O O . THR A 1 199 ? -3.287 -0.145 14.604 1.00 96.69 199 THR A O 1
ATOM 1445 N N . LYS A 1 200 ? -4.290 1.557 15.686 1.00 96.62 200 LYS A N 1
ATOM 1446 C CA . LYS A 1 200 ? -5.655 1.216 15.267 1.00 96.62 200 LYS A CA 1
ATOM 1447 C C . LYS A 1 200 ? -5.788 1.241 13.744 1.00 96.62 200 LYS A C 1
ATOM 1449 O O . LYS A 1 200 ? -6.181 0.238 13.160 1.00 96.62 200 LYS A O 1
ATOM 1454 N N . THR A 1 201 ? -5.380 2.334 13.102 1.00 97.69 201 THR A N 1
ATOM 1455 C CA . THR A 1 201 ? -5.416 2.475 11.637 1.00 97.69 201 THR A CA 1
ATOM 1456 C C . THR A 1 201 ? -4.604 1.383 10.938 1.00 97.69 201 THR A C 1
ATOM 1458 O O . THR A 1 201 ? -5.079 0.790 9.972 1.00 97.69 201 THR A O 1
ATOM 1461 N N . SER A 1 202 ? -3.407 1.065 11.443 1.00 97.62 202 SER A N 1
ATOM 1462 C CA . SER A 1 202 ? -2.570 -0.008 10.886 1.00 97.62 202 SER A CA 1
ATOM 1463 C C . SER A 1 202 ? -3.244 -1.374 10.996 1.00 97.62 202 SER A C 1
ATOM 1465 O O . SER A 1 202 ? -3.212 -2.147 10.046 1.00 97.62 202 SER A O 1
ATOM 1467 N N . THR A 1 203 ? -3.895 -1.657 12.127 1.00 96.62 203 THR A N 1
ATOM 1468 C CA . THR A 1 203 ? -4.620 -2.918 12.360 1.00 96.62 203 THR A CA 1
ATOM 1469 C C . THR A 1 203 ? -5.844 -3.031 11.448 1.00 96.62 203 THR A C 1
ATOM 1471 O O . THR A 1 203 ? -6.090 -4.079 10.853 1.00 96.62 203 THR A O 1
ATOM 1474 N N . GLU A 1 204 ? -6.590 -1.939 11.276 1.00 96.81 204 GLU A N 1
ATOM 1475 C CA . GLU A 1 204 ? -7.732 -1.883 10.359 1.00 96.81 204 GLU A CA 1
ATOM 1476 C C . GLU A 1 204 ? -7.305 -2.093 8.901 1.00 96.81 204 GLU A C 1
ATOM 1478 O O . GLU A 1 204 ? -7.926 -2.883 8.195 1.00 96.81 204 GLU A O 1
ATOM 1483 N N . LEU A 1 205 ? -6.227 -1.447 8.448 1.00 97.69 205 LEU A N 1
ATOM 1484 C CA . LEU A 1 205 ? -5.678 -1.666 7.105 1.00 97.69 205 LEU A CA 1
ATOM 1485 C C . LEU A 1 205 ? -5.134 -3.089 6.942 1.00 97.69 205 LEU A C 1
ATOM 1487 O O . LEU A 1 205 ? -5.371 -3.718 5.915 1.00 97.69 205 LEU A O 1
ATOM 1491 N N . LEU A 1 206 ? -4.467 -3.635 7.959 1.00 97.00 206 LEU A N 1
ATOM 1492 C CA . LEU A 1 206 ? -3.983 -5.013 7.945 1.00 97.00 206 LEU A CA 1
ATOM 1493 C C . LEU A 1 206 ? -5.129 -6.024 7.770 1.00 97.00 206 LEU A C 1
ATOM 1495 O O . LEU A 1 206 ? -4.971 -7.006 7.047 1.00 97.00 206 LEU A O 1
ATOM 1499 N N . SER A 1 207 ? -6.300 -5.768 8.364 1.00 95.44 207 SER A N 1
ATOM 1500 C CA . SER A 1 207 ? -7.490 -6.616 8.180 1.00 95.44 207 SER A CA 1
ATOM 1501 C C . SER A 1 207 ? -7.961 -6.702 6.720 1.00 95.44 207 SER A C 1
ATOM 1503 O O . SER A 1 207 ? -8.600 -7.681 6.336 1.00 95.44 207 SER A O 1
ATOM 1505 N N . LEU A 1 208 ? -7.576 -5.733 5.878 1.00 96.06 208 LEU A N 1
ATOM 1506 C CA . LEU A 1 208 ? -7.826 -5.734 4.432 1.00 96.06 208 LEU A CA 1
ATOM 1507 C C . LEU A 1 208 ? -6.798 -6.569 3.646 1.00 96.06 208 LEU A C 1
ATOM 1509 O O . LEU A 1 208 ? -6.792 -6.531 2.419 1.00 96.06 208 LEU A O 1
ATOM 1513 N N . ARG A 1 209 ? -5.955 -7.341 4.343 1.00 94.75 209 ARG A N 1
ATOM 1514 C CA . ARG A 1 209 ? -5.055 -8.364 3.788 1.00 94.75 209 ARG A CA 1
ATOM 1515 C C . ARG A 1 209 ? -4.057 -7.807 2.762 1.00 94.75 209 ARG A C 1
ATOM 1517 O O . ARG A 1 209 ? -4.090 -8.212 1.596 1.00 94.75 209 ARG A O 1
ATOM 1524 N N . PRO A 1 210 ? -3.158 -6.890 3.174 1.00 96.38 210 PRO A N 1
ATOM 1525 C CA . PRO A 1 210 ? -2.066 -6.448 2.318 1.00 96.38 210 PRO A CA 1
ATOM 1526 C C . PRO A 1 210 ? -1.232 -7.621 1.834 1.00 96.38 210 PRO A C 1
ATOM 1528 O O . PRO A 1 210 ? -1.040 -8.620 2.523 1.00 96.38 210 PRO A O 1
ATOM 1531 N N . THR A 1 211 ? -0.711 -7.469 0.624 1.00 97.12 211 THR A N 1
ATOM 1532 C CA . THR A 1 211 ? 0.202 -8.436 0.023 1.00 97.12 211 THR A CA 1
ATOM 1533 C C . THR A 1 211 ? 1.542 -8.387 0.744 1.00 97.12 211 THR A C 1
ATOM 1535 O O . THR A 1 211 ? 2.069 -9.426 1.103 1.00 97.12 211 THR A O 1
ATOM 1538 N N . VAL A 1 212 ? 2.064 -7.191 1.029 1.00 95.31 212 VAL A N 1
ATOM 1539 C CA . VAL A 1 212 ? 3.309 -6.991 1.789 1.00 95.31 212 VAL A CA 1
ATOM 1540 C C . VAL A 1 212 ? 3.044 -6.018 2.936 1.00 95.31 212 VAL A C 1
ATOM 1542 O O . VAL A 1 212 ? 2.379 -5.002 2.742 1.00 95.31 212 VAL A O 1
ATOM 1545 N N . VAL A 1 213 ? 3.629 -6.275 4.105 1.00 95.38 213 VAL A N 1
ATOM 1546 C CA . VAL A 1 213 ? 3.795 -5.261 5.156 1.00 95.38 213 VAL A CA 1
ATOM 1547 C C . VAL A 1 213 ? 5.271 -4.899 5.220 1.00 95.38 213 VAL A C 1
ATOM 1549 O O . VAL A 1 213 ? 6.118 -5.783 5.345 1.00 95.38 213 VAL A O 1
ATOM 1552 N N . ARG A 1 214 ? 5.585 -3.608 5.110 1.00 94.25 214 ARG A N 1
ATOM 1553 C CA . ARG A 1 214 ? 6.952 -3.092 5.189 1.00 94.25 214 ARG A CA 1
ATOM 1554 C C . ARG A 1 214 ? 7.031 -2.109 6.342 1.00 94.25 214 ARG A C 1
ATOM 1556 O O . ARG A 1 214 ? 6.386 -1.080 6.285 1.00 94.25 214 ARG A O 1
ATOM 1563 N N . GLY A 1 215 ? 7.848 -2.395 7.343 1.00 91.00 215 GLY A N 1
ATOM 1564 C CA . GLY A 1 215 ? 8.085 -1.503 8.476 1.00 91.00 215 GLY A CA 1
ATOM 1565 C C . GLY A 1 215 ? 9.410 -1.838 9.141 1.00 91.00 215 GLY A C 1
ATOM 1566 O O . GLY A 1 215 ? 10.036 -2.849 8.814 1.00 91.00 215 GLY A O 1
ATOM 1567 N N . ASN A 1 216 ? 9.854 -0.988 10.060 1.00 91.81 216 ASN A N 1
ATOM 1568 C CA . ASN A 1 216 ? 10.991 -1.334 10.909 1.00 91.81 216 ASN A CA 1
ATOM 1569 C C . ASN A 1 216 ? 10.589 -2.390 11.964 1.00 91.81 216 ASN A C 1
ATOM 1571 O O . ASN A 1 216 ? 9.411 -2.713 12.136 1.00 91.81 216 ASN A O 1
ATOM 1575 N N . ALA A 1 217 ? 11.573 -2.933 12.687 1.00 86.50 217 ALA A N 1
ATOM 1576 C CA . ALA A 1 217 ? 11.328 -3.997 13.661 1.00 86.50 217 ALA A CA 1
ATOM 1577 C C . ALA A 1 217 ? 10.317 -3.593 14.751 1.00 86.50 217 ALA A C 1
ATOM 1579 O O . ALA A 1 217 ? 9.441 -4.387 15.089 1.00 86.50 217 ALA A O 1
ATOM 1580 N N . SER A 1 218 ? 10.393 -2.367 15.282 1.00 88.38 218 SER A N 1
ATOM 1581 C CA . SER A 1 218 ? 9.483 -1.921 16.343 1.00 88.38 218 SER A CA 1
ATOM 1582 C C . SER A 1 218 ? 8.049 -1.727 15.843 1.00 88.38 218 SER A C 1
ATOM 1584 O O . SER A 1 218 ? 7.116 -2.113 16.543 1.00 88.38 218 SER A O 1
ATOM 1586 N N . GLU A 1 219 ? 7.854 -1.212 14.628 1.00 92.94 219 GLU A N 1
ATOM 1587 C CA . GLU A 1 219 ? 6.535 -1.061 13.996 1.00 92.94 219 GLU A CA 1
ATOM 1588 C C . GLU A 1 219 ? 5.881 -2.417 13.715 1.00 92.94 219 GLU A C 1
ATOM 1590 O O . GLU A 1 219 ? 4.698 -2.604 14.011 1.00 92.94 219 GLU A O 1
ATOM 1595 N N . VAL A 1 220 ? 6.648 -3.376 13.181 1.00 91.06 220 VAL A N 1
ATOM 1596 C CA . VAL A 1 220 ? 6.161 -4.735 12.895 1.00 91.06 220 VAL A CA 1
ATOM 1597 C C . VAL A 1 220 ? 5.803 -5.464 14.189 1.00 91.06 220 VAL A C 1
ATOM 1599 O O . VAL A 1 220 ? 4.740 -6.078 14.266 1.00 91.06 220 VAL A O 1
ATOM 1602 N N . LEU A 1 221 ? 6.638 -5.358 15.227 1.00 88.56 221 LEU A N 1
ATOM 1603 C CA . LEU A 1 221 ? 6.349 -5.934 16.542 1.00 88.56 221 LEU A CA 1
ATOM 1604 C C . LEU A 1 221 ? 5.111 -5.304 17.185 1.00 88.56 221 LEU A C 1
ATOM 1606 O O . LEU A 1 221 ? 4.269 -6.026 17.716 1.00 88.56 221 LEU A O 1
ATOM 1610 N N . ALA A 1 222 ? 4.965 -3.979 17.112 1.00 91.12 222 ALA A N 1
ATOM 1611 C CA . ALA A 1 222 ? 3.787 -3.288 17.627 1.00 91.12 222 ALA A CA 1
ATOM 1612 C C . ALA A 1 222 ? 2.509 -3.723 16.896 1.00 91.12 222 ALA A C 1
ATOM 1614 O O . ALA A 1 222 ? 1.489 -3.978 17.536 1.00 91.12 222 ALA A O 1
ATOM 1615 N N . LEU A 1 223 ? 2.571 -3.855 15.567 1.00 92.00 223 LEU A N 1
ATOM 1616 C CA . LEU A 1 223 ? 1.450 -4.326 14.758 1.00 92.00 223 LEU A CA 1
ATOM 1617 C C . LEU A 1 223 ? 1.086 -5.780 15.092 1.00 92.00 223 LEU A C 1
ATOM 1619 O O . LEU A 1 223 ? -0.086 -6.087 15.302 1.00 92.00 223 LEU A O 1
ATOM 1623 N N . ALA A 1 224 ? 2.080 -6.663 15.209 1.00 89.19 224 ALA A N 1
ATOM 1624 C CA . ALA A 1 224 ? 1.877 -8.053 15.609 1.00 89.19 224 ALA A CA 1
ATOM 1625 C C . ALA A 1 224 ? 1.278 -8.170 17.019 1.00 89.19 224 ALA A C 1
ATOM 1627 O O . ALA A 1 224 ? 0.330 -8.924 17.235 1.00 89.19 224 ALA A O 1
ATOM 1628 N N . GLY A 1 225 ? 1.789 -7.390 17.974 1.00 85.75 225 GLY A N 1
ATOM 1629 C CA . GLY A 1 225 ? 1.271 -7.342 19.338 1.00 85.75 225 GLY A CA 1
ATOM 1630 C C . GLY A 1 225 ? -0.176 -6.850 19.408 1.00 85.75 225 GLY A C 1
ATOM 1631 O O . GLY A 1 225 ? -0.977 -7.433 20.137 1.00 85.75 225 GLY A O 1
ATOM 1632 N N . ALA A 1 226 ? -0.532 -5.832 18.618 1.00 85.00 226 ALA A N 1
ATOM 1633 C CA . ALA A 1 226 ? -1.893 -5.302 18.553 1.00 85.00 226 ALA A CA 1
ATOM 1634 C C . ALA A 1 226 ? -2.902 -6.337 18.032 1.00 85.00 226 ALA A C 1
ATOM 1636 O O . ALA A 1 226 ? -4.001 -6.444 18.570 1.00 85.00 226 ALA A O 1
ATOM 1637 N N . VAL A 1 227 ? -2.512 -7.139 17.035 1.00 82.62 227 VAL A N 1
ATOM 1638 C CA . VAL A 1 227 ? -3.330 -8.254 16.531 1.00 82.62 227 VAL A CA 1
ATOM 1639 C C . VAL A 1 227 ? -3.484 -9.347 17.589 1.00 82.62 227 VAL A C 1
ATOM 1641 O O . VAL A 1 227 ? -4.579 -9.861 17.788 1.00 82.62 227 VAL A O 1
ATOM 1644 N N . SER A 1 228 ? -2.413 -9.725 18.284 1.00 77.69 228 SER A N 1
ATOM 1645 C CA . SER A 1 228 ? -2.492 -10.783 19.300 1.00 77.69 228 SER A CA 1
ATOM 1646 C C . SER A 1 228 ? -3.363 -10.377 20.493 1.00 77.69 228 SER A C 1
ATOM 1648 O O . SER A 1 228 ? -4.104 -11.201 21.025 1.00 77.69 228 SER A O 1
ATOM 1650 N N . ALA A 1 229 ? -3.325 -9.102 20.890 1.00 71.19 229 ALA A N 1
ATOM 1651 C CA . ALA A 1 229 ? -4.150 -8.582 21.976 1.00 71.19 229 ALA A CA 1
ATOM 1652 C C . ALA A 1 229 ? -5.653 -8.594 21.644 1.00 71.19 229 ALA A C 1
ATOM 1654 O O . ALA A 1 229 ? -6.463 -8.835 22.535 1.00 71.19 229 ALA A O 1
ATOM 1655 N N . THR A 1 230 ? -6.040 -8.377 20.381 1.00 60.94 230 THR A N 1
ATOM 1656 C CA . THR A 1 230 ? -7.455 -8.430 19.978 1.00 60.94 230 THR A CA 1
ATOM 1657 C C . THR A 1 230 ? -8.018 -9.850 19.934 1.00 60.94 230 THR A C 1
ATOM 1659 O O . THR A 1 230 ? -9.208 -10.013 20.173 1.00 60.94 230 THR A O 1
ATOM 1662 N N . HIS A 1 231 ? -7.189 -10.873 19.702 1.00 55.34 231 HIS A N 1
ATOM 1663 C CA . HIS A 1 231 ? -7.622 -12.281 19.691 1.00 55.34 231 HIS A CA 1
ATOM 1664 C C . HIS A 1 231 ? -7.680 -12.914 21.088 1.00 55.34 231 HIS A C 1
ATOM 1666 O O . HIS A 1 231 ? -8.389 -13.892 21.286 1.00 55.34 231 HIS A O 1
ATOM 1672 N N . ALA A 1 232 ? -6.946 -12.380 22.069 1.00 50.12 232 ALA A N 1
ATOM 1673 C CA . ALA A 1 232 ? -6.990 -12.874 23.447 1.00 50.12 232 ALA A CA 1
ATOM 1674 C C . ALA A 1 232 ? -8.239 -12.404 24.226 1.00 50.12 232 ALA A C 1
ATOM 1676 O O . ALA A 1 232 ? -8.471 -12.869 25.340 1.00 50.12 232 ALA A O 1
ATOM 1677 N N . GLY A 1 233 ? -9.016 -11.468 23.666 1.00 43.81 233 GLY A N 1
ATOM 1678 C CA . GLY A 1 233 ? -10.208 -10.877 24.286 1.00 43.81 233 GLY A CA 1
ATOM 1679 C C . GLY A 1 233 ? -11.541 -11.206 23.600 1.00 43.81 233 GLY A C 1
ATOM 1680 O O . GLY A 1 233 ? -12.547 -10.603 23.973 1.00 43.81 233 GLY A O 1
ATOM 1681 N N . SER A 1 234 ? -11.553 -12.100 22.603 1.00 38.53 234 SER A N 1
ATOM 1682 C CA . SER A 1 234 ? -12.742 -12.560 21.858 1.00 38.53 234 SER A CA 1
ATOM 1683 C C . SER A 1 234 ? -13.010 -14.037 22.102 1.00 38.53 234 SER A C 1
ATOM 1685 O O . SER A 1 234 ? -14.189 -14.395 22.295 1.00 38.53 234 SER A O 1
#

Secondary structure (DSSP, 8-state):
------------------------HHHHHHHHHHHHH-TTS--SS--PPPP------PPPPS----------S---------------SS---HHHHHHHHHHHHHHHHH--EEEEE--TTTHHHHHHHHHHHT-EEE----TTTHHHHHHH-SEEEEE-TT--HHHHHHHHHHHHHHHHTT--EEEE-TTBTTBHHHHHHHHHHHHT--SEE---HHHHHHHHHHHHHHHTT-

Sequence (234 aa):
MAACIQPSSLIAAAHPLSAPLALPAAQSAQISAFRTTFPHIVSPSALPALSPSAQARAPFRGGYRHRIGAVPARATAVRAVENAEQPAAGGGDPALAAAAWEALKSVRETRPLVHCITNFVSMDAAANTLLAAGAAPAMVHSLEEVEEFASLASALYVNIGTLSPDWVDSMKRAAKVVSARNRPWVLDPVGCGATSYRTKTSTELLSLRPTVVRGNASEVLALAGAVSATHAGS

Foldseek 3Di:
DDDDDDDDDDDDDDDPPDDDPPDPPVLVVLVVVVCVVQVLADEDPDDDDDDDDDDDDDDDDDDPDDDPDPPPPPDLDAYEDAPPPPPDPDDDDPVVVVVVVVVLVVCQVVQFEEEELEDPVCPVVVCVVSVVSNHHYDHDQQPVCLLVVLLRGQEYEHYCQPDDPSSLVSLLSSLLNCVVVVHAYEYELPCQVVDPVSLVSSLSSVVSNHSYYYYYSVNSSSNSVSVVVVVVVD

pLDDT: mean 72.09, std 28.95, range [20.27, 98.75]

Radius of gyration: 20.91 Å; chains: 1; bounding box: 54×58×54 Å